Protein AF-A0A527H6D1-F1 (afdb_monomer_lite)

Radius of gyration: 20.54 Å; chains: 1; bounding box: 52×43×54 Å

Foldseek 3Di:
DLLVVLLLVVQCVQQNPLLSLLLQVLLVVVLVVCVVVVVLVVLVVPDPVVVVVSVVVSVLQSVLVCLCQLFVFDFPDDQDSDRPVNVVSSVVRVVRGFPLSNVLSVQLVCQLVVCCVPPVVDPSNVVSVVVSVVCCVVVVGPHDDCCNPVVDDDPDDDDDDNRDDDPVSCVVSVVSSVVSNSVVSVVVVVVQVVVCVVVVHHDD

Sequence (204 aa):
AGAFIVLVAATVARVGIDGLLLATMMAGVFLLAIGYLRLGTYIKFIPYPVTVGFTAGIAVIIFSGQIVELFGLKLAGREPGPLVPKLIAVGEAAGTINLAATFVAVLTIFTIAGLKRWRPTWPAMLIAIGLASLVVALLSLPAETIGTRFGGIPRSLQMPALPPVNLGRMIDVLPDAIAFALLGAIESLLSAVVADGMTGRRHR

Secondary structure (DSSP, 8-state):
-HHHHHHHHHHHHHHHHHHHHHHHHHHHHHHHHHHHTTGGGGGGGS-HHHHHHHHHHHHHHHHHHHHHHHHT---SSSPPSSHHHHHHHHHHGGGG--HHHHHHHHHHHHHHHHHHHH-TTS-HHHHHHHHHHHHHHHHT-----HHHHH----SS-PPP-PPP--HHHHHHHHHHHHHHHHHHHHHHHHHHHHHHHHHT----

pLDDT: mean 87.76, std 7.97, range [47.06, 97.25]

Structure (mmCIF, N/CA/C/O backbone):
data_AF-A0A527H6D1-F1
#
_entry.id   AF-A0A527H6D1-F1
#
loop_
_atom_site.group_PDB
_atom_site.id
_atom_site.type_symbol
_atom_site.label_atom_id
_atom_site.label_alt_id
_atom_site.label_comp_id
_atom_site.label_asym_id
_atom_site.label_entity_id
_atom_site.label_seq_id
_atom_site.pdbx_PDB_ins_code
_atom_site.Cartn_x
_atom_site.Cartn_y
_atom_site.Cartn_z
_atom_site.occupancy
_atom_site.B_iso_or_equiv
_atom_site.auth_seq_id
_atom_site.auth_comp_id
_atom_site.auth_asym_id
_atom_site.auth_atom_id
_atom_site.pdbx_PDB_model_num
ATOM 1 N N . ALA A 1 1 ? -8.437 -0.147 1.903 1.00 47.06 1 ALA A N 1
ATOM 2 C CA . ALA A 1 1 ? -7.467 -1.246 1.630 1.00 47.06 1 ALA A CA 1
ATOM 3 C C . ALA A 1 1 ? -6.059 -0.763 1.229 1.00 47.06 1 ALA A C 1
ATOM 5 O O . ALA A 1 1 ? -5.102 -1.182 1.865 1.00 47.06 1 ALA A O 1
ATOM 6 N N . GLY A 1 2 ? -5.893 0.126 0.234 1.00 58.56 2 GLY A N 1
ATOM 7 C CA . GLY A 1 2 ? -4.556 0.572 -0.223 1.00 58.56 2 GLY A CA 1
ATOM 8 C C . GLY A 1 2 ? -3.694 1.273 0.841 1.00 58.56 2 GLY A C 1
ATOM 9 O O . GLY A 1 2 ? -2.486 1.070 0.885 1.00 58.56 2 GLY A O 1
ATOM 10 N N . ALA A 1 3 ? -4.322 2.019 1.756 1.00 63.91 3 ALA A N 1
ATOM 11 C CA . ALA A 1 3 ? -3.665 2.671 2.895 1.00 63.91 3 ALA A CA 1
ATOM 12 C C . ALA A 1 3 ? -2.906 1.707 3.818 1.00 63.91 3 ALA A C 1
ATOM 14 O O . ALA A 1 3 ? -1.849 2.043 4.348 1.00 63.91 3 ALA A O 1
ATOM 15 N N . PHE A 1 4 ? -3.438 0.496 3.984 1.00 80.38 4 PHE A N 1
ATOM 16 C CA . PHE A 1 4 ? -2.869 -0.497 4.885 1.00 80.38 4 PHE A CA 1
ATOM 17 C C . PHE A 1 4 ? -1.544 -1.044 4.342 1.00 80.38 4 PHE A C 1
ATOM 19 O O . PHE A 1 4 ? -0.610 -1.248 5.105 1.00 80.38 4 PHE A O 1
ATOM 26 N N . ILE A 1 5 ? -1.423 -1.192 3.016 1.00 80.81 5 ILE A N 1
ATOM 27 C CA . ILE A 1 5 ? -0.224 -1.728 2.350 1.00 80.81 5 ILE A CA 1
ATOM 28 C C . ILE A 1 5 ? 1.007 -0.873 2.656 1.00 80.81 5 ILE A C 1
ATOM 30 O O . ILE A 1 5 ? 2.074 -1.411 2.934 1.00 80.81 5 ILE A O 1
ATOM 34 N N . VAL A 1 6 ? 0.857 0.453 2.636 1.00 77.44 6 VAL A N 1
ATOM 35 C CA . VAL A 1 6 ? 1.963 1.384 2.899 1.00 77.44 6 VAL A CA 1
ATOM 36 C C . VAL A 1 6 ? 2.483 1.230 4.326 1.00 77.44 6 VAL A C 1
ATOM 38 O O . VAL A 1 6 ? 3.690 1.115 4.530 1.00 77.44 6 VAL A O 1
ATOM 41 N N . LEU A 1 7 ? 1.579 1.191 5.308 1.00 81.94 7 LEU A N 1
ATOM 42 C CA . LEU A 1 7 ? 1.957 1.013 6.708 1.00 81.94 7 LEU A CA 1
ATOM 43 C C . LEU A 1 7 ? 2.566 -0.374 6.943 1.00 81.94 7 LEU A C 1
ATOM 45 O O . LEU A 1 7 ? 3.608 -0.479 7.575 1.00 81.94 7 LEU A O 1
ATOM 49 N N . VAL A 1 8 ? 1.983 -1.424 6.359 1.00 89.19 8 VAL A N 1
ATOM 50 C CA . VAL A 1 8 ? 2.521 -2.791 6.421 1.00 89.19 8 VAL A CA 1
ATOM 51 C C . VAL A 1 8 ? 3.938 -2.855 5.854 1.00 89.19 8 VAL A C 1
ATOM 53 O O . VAL A 1 8 ? 4.830 -3.395 6.505 1.00 89.19 8 VAL A O 1
ATOM 56 N N . ALA A 1 9 ? 4.172 -2.280 4.673 1.00 83.88 9 ALA A N 1
ATOM 57 C CA . ALA A 1 9 ? 5.490 -2.258 4.048 1.00 83.88 9 ALA A CA 1
ATOM 58 C C . ALA A 1 9 ? 6.514 -1.507 4.915 1.00 83.88 9 ALA A C 1
ATOM 60 O O . ALA A 1 9 ? 7.633 -1.987 5.10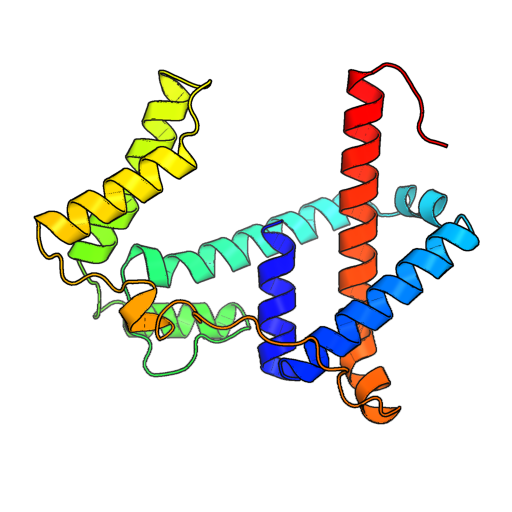1 1.00 83.88 9 ALA A O 1
ATOM 61 N N . ALA A 1 10 ? 6.121 -0.369 5.495 1.00 83.12 10 ALA A N 1
ATOM 62 C CA . ALA A 1 10 ? 6.965 0.398 6.406 1.00 83.12 10 ALA A CA 1
ATOM 63 C C . ALA A 1 10 ? 7.299 -0.382 7.692 1.00 83.12 10 ALA A C 1
ATOM 65 O O . ALA A 1 10 ? 8.461 -0.429 8.100 1.00 83.12 10 ALA A O 1
ATOM 66 N N . THR A 1 11 ? 6.314 -1.051 8.298 1.00 89.50 11 THR A N 1
ATOM 67 C CA . THR A 1 11 ? 6.507 -1.901 9.481 1.00 89.50 11 THR A CA 1
ATOM 68 C C . THR A 1 11 ? 7.439 -3.070 9.176 1.00 89.50 11 THR A C 1
ATOM 70 O O . THR A 1 11 ? 8.405 -3.286 9.905 1.00 89.50 11 THR A O 1
ATOM 73 N N . VAL A 1 12 ? 7.227 -3.787 8.067 1.00 90.88 12 VAL A N 1
ATOM 74 C CA . VAL A 1 12 ? 8.101 -4.903 7.666 1.00 90.88 12 VAL A CA 1
ATOM 75 C C . VAL A 1 12 ? 9.532 -4.428 7.431 1.00 90.88 12 VAL A C 1
ATOM 77 O O . VAL A 1 12 ? 10.468 -5.095 7.866 1.00 90.88 12 VAL A O 1
ATOM 80 N N . ALA A 1 13 ? 9.722 -3.267 6.802 1.00 86.56 13 ALA A N 1
ATOM 81 C CA . ALA A 1 13 ? 11.052 -2.708 6.579 1.00 86.56 13 ALA A CA 1
ATOM 82 C C . ALA A 1 13 ? 11.782 -2.358 7.890 1.00 86.56 13 ALA A C 1
ATOM 84 O O . ALA A 1 13 ? 13.003 -2.487 7.956 1.00 86.56 13 ALA A O 1
ATOM 85 N N . ARG A 1 14 ? 11.049 -1.930 8.927 1.00 88.31 14 ARG A N 1
ATOM 86 C CA . ARG A 1 14 ? 11.615 -1.485 10.210 1.00 88.31 14 ARG A CA 1
ATOM 87 C C . ARG A 1 14 ? 11.854 -2.625 11.201 1.00 88.31 14 ARG A C 1
ATOM 89 O O . ARG A 1 14 ? 12.897 -2.664 11.843 1.00 88.31 14 ARG A O 1
ATOM 96 N N . VAL A 1 15 ? 10.880 -3.520 11.360 1.00 90.00 15 VAL A N 1
ATOM 97 C CA . VAL A 1 15 ? 10.842 -4.534 12.437 1.00 90.00 15 VAL A CA 1
ATOM 98 C C . VAL A 1 15 ? 10.651 -5.968 11.929 1.00 90.00 15 VAL A C 1
ATOM 100 O O . VAL A 1 15 ? 10.664 -6.905 12.730 1.00 90.00 15 VAL A O 1
ATOM 103 N N . GLY A 1 16 ? 10.560 -6.164 10.611 1.00 91.31 16 GLY A N 1
ATOM 104 C CA . GLY A 1 16 ? 10.436 -7.476 9.978 1.00 91.31 16 GLY A CA 1
ATOM 105 C C . GLY A 1 16 ? 9.013 -8.041 9.989 1.00 91.31 16 GLY A C 1
ATOM 106 O O . GLY A 1 16 ? 8.079 -7.443 10.526 1.00 91.31 16 GLY A O 1
ATOM 107 N N . ILE A 1 17 ? 8.855 -9.222 9.383 1.00 90.75 17 ILE A N 1
ATOM 108 C CA . ILE A 1 17 ? 7.563 -9.925 9.284 1.00 90.75 17 ILE A CA 1
ATOM 109 C C . ILE A 1 17 ? 7.049 -10.316 10.675 1.00 90.75 17 ILE A C 1
ATOM 111 O O . ILE A 1 17 ? 5.876 -10.111 10.970 1.00 90.75 17 ILE A O 1
ATOM 115 N N . ASP A 1 18 ? 7.927 -10.785 11.561 1.00 91.50 18 ASP A N 1
ATOM 116 C CA . ASP A 1 18 ? 7.554 -11.127 12.939 1.00 91.50 18 ASP A CA 1
ATOM 117 C C . ASP A 1 18 ? 7.013 -9.912 13.703 1.00 91.50 18 ASP A C 1
ATOM 119 O O . ASP A 1 18 ? 6.014 -10.008 14.418 1.00 91.50 18 ASP A O 1
ATOM 123 N N . GLY A 1 19 ? 7.640 -8.746 13.506 1.00 92.81 19 GLY A N 1
ATOM 124 C CA . GLY A 1 19 ? 7.183 -7.479 14.071 1.00 92.81 19 GLY A CA 1
ATOM 125 C C . GLY A 1 19 ? 5.818 -7.060 13.527 1.00 92.81 19 GLY A C 1
ATOM 126 O O . GLY A 1 19 ? 4.957 -6.654 14.302 1.00 92.81 19 GLY A O 1
ATOM 127 N N . LEU A 1 20 ? 5.584 -7.221 12.220 1.00 93.50 20 LEU A N 1
ATOM 128 C CA . LEU A 1 20 ? 4.276 -6.984 11.603 1.00 93.50 20 LEU A CA 1
ATOM 129 C C . LEU A 1 20 ? 3.188 -7.882 12.208 1.00 93.50 20 LEU A C 1
ATOM 131 O O . LEU A 1 20 ? 2.101 -7.396 12.528 1.00 93.50 20 LEU A O 1
ATOM 135 N N . LEU A 1 21 ? 3.463 -9.181 12.353 1.00 93.00 21 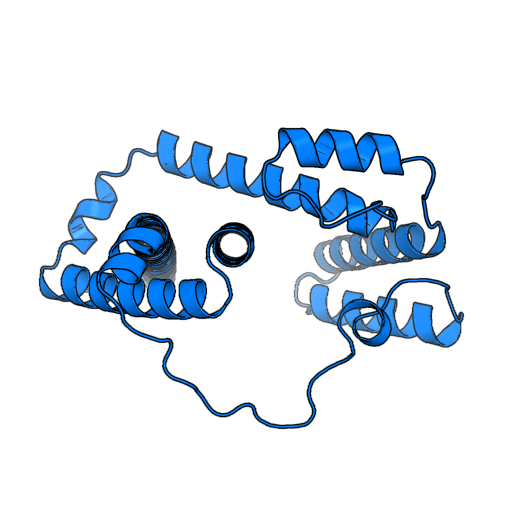LEU A N 1
ATOM 136 C CA . LEU A 1 21 ? 2.517 -10.137 12.932 1.00 93.00 21 LEU A CA 1
ATOM 137 C C . LEU A 1 21 ? 2.173 -9.747 14.372 1.00 93.00 21 LEU A C 1
ATOM 139 O O . LEU A 1 21 ? 0.995 -9.656 14.716 1.00 93.00 21 LEU A O 1
ATOM 143 N N . LEU A 1 22 ? 3.186 -9.428 15.183 1.00 94.69 22 LEU A N 1
ATOM 144 C CA . LEU A 1 22 ? 2.995 -8.976 16.559 1.00 94.69 22 LEU A CA 1
ATOM 145 C C . LEU A 1 22 ? 2.189 -7.669 16.624 1.00 94.69 22 LEU A C 1
ATOM 147 O O . LEU A 1 22 ? 1.229 -7.581 17.389 1.00 94.69 22 LEU A O 1
ATOM 151 N N . ALA A 1 23 ? 2.525 -6.682 15.787 1.00 95.00 23 ALA A N 1
ATOM 152 C CA . ALA A 1 23 ? 1.803 -5.413 15.694 1.00 95.00 23 ALA A CA 1
ATOM 153 C C . ALA A 1 23 ? 0.327 -5.624 15.332 1.00 95.00 23 ALA A C 1
ATOM 155 O O . ALA A 1 23 ? -0.557 -5.005 15.920 1.00 95.00 23 ALA A O 1
ATOM 156 N N . THR A 1 24 ? 0.055 -6.528 14.389 1.00 94.12 24 THR A N 1
ATOM 157 C CA . THR A 1 24 ? -1.303 -6.860 13.934 1.00 94.12 24 THR A CA 1
ATOM 158 C C . THR A 1 24 ? -2.103 -7.551 15.038 1.00 94.12 24 THR A C 1
ATOM 160 O O . THR A 1 24 ? -3.262 -7.206 15.267 1.00 94.12 24 THR A O 1
ATOM 163 N N . MET A 1 25 ? -1.486 -8.480 15.778 1.00 94.38 25 MET A N 1
ATOM 164 C CA . MET A 1 25 ? -2.115 -9.111 16.943 1.00 94.38 25 MET A CA 1
ATOM 165 C C . MET A 1 25 ? -2.442 -8.079 18.030 1.00 94.38 25 MET A C 1
ATOM 167 O O . MET A 1 25 ? -3.566 -8.051 18.531 1.00 94.38 25 MET A O 1
ATOM 171 N N . MET A 1 26 ? -1.496 -7.193 18.357 1.00 96.19 26 MET A N 1
ATOM 172 C CA . MET A 1 26 ? -1.705 -6.108 19.322 1.00 96.19 26 MET A CA 1
ATOM 173 C C . MET A 1 26 ? -2.808 -5.144 18.872 1.00 96.19 26 MET A C 1
ATOM 175 O O . MET A 1 26 ? -3.660 -4.776 19.678 1.00 96.19 26 MET A O 1
ATOM 179 N N . ALA A 1 27 ? -2.853 -4.790 17.585 1.00 95.62 27 ALA A N 1
ATOM 180 C CA . ALA A 1 27 ? -3.921 -3.972 17.019 1.00 95.62 27 ALA A CA 1
ATOM 181 C C . ALA A 1 27 ? -5.297 -4.636 17.187 1.00 95.62 27 ALA A C 1
ATOM 183 O O . ALA A 1 27 ? -6.258 -3.971 17.566 1.00 95.62 27 ALA A O 1
ATOM 184 N N . GLY A 1 28 ? -5.386 -5.954 16.980 1.00 95.25 28 GLY A N 1
ATOM 185 C CA . GLY A 1 28 ? -6.596 -6.733 17.250 1.00 95.25 28 GLY A CA 1
ATOM 186 C C . GLY A 1 28 ? -7.031 -6.659 18.717 1.00 95.25 28 GLY A C 1
ATOM 187 O O . GLY A 1 28 ? -8.200 -6.404 19.000 1.00 95.25 28 GLY A O 1
ATOM 188 N N . VAL A 1 29 ? -6.090 -6.795 19.656 1.00 95.94 29 VAL A N 1
ATOM 189 C CA . VAL A 1 29 ? -6.363 -6.630 21.095 1.00 95.94 29 VAL A CA 1
ATOM 190 C C . VAL A 1 29 ? -6.854 -5.213 21.410 1.00 95.94 29 VAL A C 1
ATOM 192 O O . VAL A 1 29 ? -7.824 -5.053 22.150 1.00 95.94 29 VAL A O 1
ATOM 195 N N . PHE A 1 30 ? -6.247 -4.180 20.820 1.00 94.94 30 PHE A N 1
ATOM 196 C CA . PHE A 1 30 ? -6.697 -2.796 20.990 1.00 94.94 30 PHE A CA 1
ATOM 197 C C . PHE A 1 30 ? -8.104 -2.576 20.441 1.00 94.94 30 PHE A C 1
ATOM 199 O O . PHE A 1 30 ? -8.916 -1.940 21.107 1.00 94.94 30 PHE A O 1
ATOM 206 N N . LEU A 1 31 ? -8.429 -3.139 19.277 1.00 93.25 31 LEU A N 1
ATOM 207 C CA . LEU A 1 31 ? -9.774 -3.073 18.703 1.00 93.25 31 LEU A CA 1
ATOM 208 C C . LEU A 1 31 ? -10.814 -3.751 19.603 1.00 93.25 31 LEU A C 1
ATOM 210 O O . LEU A 1 31 ? -11.879 -3.177 19.835 1.00 93.25 31 LEU A O 1
ATOM 214 N N . LEU A 1 32 ? -10.496 -4.924 20.163 1.00 94.69 32 LEU A N 1
ATOM 215 C CA . LEU A 1 32 ? -11.358 -5.603 21.135 1.00 94.69 32 LEU A CA 1
ATOM 216 C C . LEU A 1 32 ? -11.568 -4.751 22.392 1.00 94.69 32 LEU A C 1
ATOM 218 O O . LEU A 1 32 ? -12.703 -4.595 22.839 1.00 94.69 32 LEU A O 1
ATOM 222 N N . ALA A 1 33 ? -10.502 -4.153 22.932 1.00 93.88 33 ALA A N 1
ATOM 223 C CA . ALA A 1 33 ? -10.583 -3.280 24.102 1.00 93.88 33 ALA A CA 1
ATOM 224 C C . ALA A 1 33 ? -11.413 -2.014 23.824 1.00 93.88 33 ALA A C 1
ATOM 226 O O . ALA A 1 33 ? -12.285 -1.660 24.615 1.00 93.88 33 ALA A O 1
ATOM 227 N N . ILE A 1 34 ? -11.199 -1.358 22.680 1.00 90.00 34 ILE A N 1
ATOM 228 C CA . ILE A 1 34 ? -11.965 -0.184 22.232 1.00 90.00 34 ILE A CA 1
ATOM 229 C C . ILE A 1 34 ? -13.449 -0.533 22.079 1.00 90.00 34 ILE A C 1
ATOM 231 O O . ILE A 1 34 ? -14.306 0.234 22.527 1.00 90.00 34 ILE A O 1
ATOM 235 N N . GLY A 1 35 ? -13.755 -1.683 21.472 1.00 89.25 35 GLY A N 1
ATOM 236 C CA . GLY A 1 35 ? -15.120 -2.181 21.314 1.00 89.25 35 GLY A CA 1
ATOM 237 C C . GLY A 1 35 ? -15.786 -2.466 22.659 1.00 89.25 35 GLY A C 1
ATOM 238 O O . GLY A 1 35 ? -16.890 -1.986 22.915 1.00 89.25 35 GLY A O 1
ATOM 239 N N . TYR A 1 36 ? -15.083 -3.163 23.555 1.00 92.50 36 TYR A N 1
ATOM 240 C CA . TYR A 1 36 ? -15.564 -3.481 24.899 1.00 92.50 36 TYR A CA 1
ATOM 241 C C . TYR A 1 36 ? -15.845 -2.223 25.734 1.00 92.50 36 TYR A C 1
ATOM 243 O O . TYR A 1 36 ? -16.898 -2.106 26.359 1.00 92.50 36 TYR A O 1
ATOM 251 N N . LEU A 1 37 ? -14.945 -1.238 25.683 1.00 92.31 37 LEU A N 1
ATOM 252 C CA . LEU A 1 37 ? -15.079 0.039 26.389 1.00 92.31 37 LEU A CA 1
ATOM 253 C C . LEU A 1 37 ? -16.032 1.029 25.693 1.00 92.31 37 LEU A C 1
ATOM 255 O O . LEU A 1 37 ? -16.224 2.140 26.185 1.00 92.31 37 LEU A O 1
ATOM 259 N N . ARG A 1 38 ? -16.630 0.660 24.548 1.00 85.50 38 ARG A N 1
ATOM 260 C CA . ARG A 1 38 ? -17.509 1.516 23.723 1.00 85.50 38 ARG A CA 1
ATOM 261 C C . ARG A 1 38 ? -16.859 2.840 23.296 1.00 85.50 38 ARG A C 1
ATOM 263 O O . ARG A 1 38 ? -17.539 3.838 23.028 1.00 85.50 38 ARG A O 1
ATOM 270 N N . LEU A 1 39 ? -15.533 2.832 23.159 1.00 83.44 39 LEU A N 1
ATOM 271 C CA . LEU A 1 39 ? -14.744 3.997 22.761 1.00 83.44 39 LEU A CA 1
ATOM 272 C C . LEU A 1 39 ? -14.888 4.335 21.269 1.00 83.44 39 LEU A C 1
ATOM 274 O O . LEU A 1 39 ? -14.478 5.413 20.848 1.00 83.44 39 LEU A O 1
ATOM 278 N N . GLY A 1 40 ? -15.537 3.482 20.468 1.00 74.94 40 GLY A N 1
ATOM 279 C CA . GLY A 1 40 ? -15.842 3.774 19.059 1.00 74.94 40 GLY A CA 1
ATOM 280 C C . GLY A 1 40 ? -16.645 5.068 18.862 1.00 74.94 40 GLY A C 1
ATOM 281 O O . GLY A 1 40 ? -16.490 5.750 17.853 1.00 74.94 40 GLY A O 1
ATOM 282 N N . THR A 1 41 ? -17.418 5.484 19.872 1.00 73.56 41 THR A N 1
ATOM 283 C CA . THR A 1 41 ? -18.136 6.769 19.859 1.00 73.56 41 THR A CA 1
ATOM 284 C C . THR A 1 41 ? -17.216 7.990 19.840 1.00 73.56 41 THR A C 1
ATOM 286 O O . THR A 1 41 ? -17.677 9.064 19.463 1.00 73.56 41 THR A O 1
ATOM 289 N N . TYR A 1 42 ? -15.938 7.851 20.207 1.00 78.50 42 TYR A N 1
ATOM 290 C CA . TYR A 1 42 ? -14.965 8.944 20.215 1.00 78.50 42 TYR A CA 1
ATOM 291 C C . TYR A 1 42 ? -14.310 9.182 18.852 1.00 78.50 42 TYR A C 1
ATOM 293 O O . TYR A 1 42 ? -13.751 10.253 18.633 1.00 78.50 42 TYR A O 1
ATOM 301 N N . ILE A 1 43 ? -14.428 8.250 17.899 1.00 70.94 43 ILE A N 1
ATOM 302 C CA . ILE A 1 43 ? -13.874 8.428 16.544 1.00 70.94 43 ILE A CA 1
ATOM 303 C C . ILE A 1 43 ? -14.515 9.630 15.829 1.00 70.94 43 ILE A C 1
ATOM 305 O O . ILE A 1 43 ? -13.861 10.289 15.023 1.00 70.94 43 ILE A O 1
ATOM 309 N N . LYS A 1 44 ? -15.738 10.021 16.217 1.00 69.69 44 LYS A N 1
ATOM 310 C CA . LYS A 1 44 ? -16.396 11.256 15.753 1.00 69.69 44 LYS A CA 1
ATOM 311 C C . LYS A 1 44 ? -15.645 12.551 16.103 1.00 69.69 44 LYS A C 1
ATOM 313 O O . LYS A 1 44 ? -15.965 13.591 15.541 1.00 69.69 44 LYS A O 1
ATOM 318 N N . PHE A 1 45 ? -14.696 12.511 17.044 1.00 79.62 45 PHE A N 1
ATOM 319 C CA . PHE A 1 45 ? -13.883 13.666 17.434 1.00 79.62 45 PHE A CA 1
ATOM 320 C C . PHE A 1 45 ? -12.610 13.823 16.594 1.00 79.62 45 PHE A C 1
ATOM 322 O O . PHE A 1 45 ? -11.889 14.798 16.787 1.00 79.62 45 PHE A O 1
ATOM 329 N N . ILE A 1 46 ? -12.321 12.902 15.665 1.00 78.00 46 ILE A N 1
ATOM 330 C CA . ILE A 1 46 ? -11.205 13.065 14.729 1.00 78.00 46 ILE A CA 1
ATOM 331 C C . ILE A 1 46 ? -11.564 14.194 13.751 1.00 78.00 46 ILE A C 1
ATOM 333 O O . ILE A 1 46 ? -12.541 14.062 13.007 1.00 78.00 46 ILE A O 1
ATOM 337 N N . PRO A 1 47 ? -10.803 15.303 13.718 1.00 81.44 47 PRO A N 1
ATOM 338 C CA . PRO A 1 47 ? -11.114 16.416 12.833 1.00 81.44 47 PRO A CA 1
ATOM 339 C C . PRO A 1 47 ? -11.051 15.994 11.362 1.00 81.44 47 PRO A C 1
ATOM 341 O O . PRO A 1 47 ? -10.105 15.327 10.942 1.00 81.44 47 PRO A O 1
ATOM 344 N N . TYR A 1 48 ? -12.005 16.464 10.555 1.00 80.94 48 TYR A N 1
ATOM 345 C CA . TYR A 1 48 ? -12.008 16.252 9.101 1.00 80.94 48 TYR A CA 1
ATOM 346 C C . TYR A 1 48 ? -10.670 16.617 8.411 1.00 80.94 48 TYR A C 1
ATOM 348 O O . TYR A 1 48 ? -10.221 15.857 7.554 1.00 80.94 48 TYR A O 1
ATOM 356 N N . PRO A 1 49 ? -9.952 17.695 8.801 1.00 88.88 49 PRO A N 1
ATOM 357 C CA . PRO A 1 49 ? -8.631 17.980 8.233 1.00 88.88 49 PRO A CA 1
ATOM 358 C C . PRO A 1 49 ? -7.603 16.850 8.409 1.00 88.88 49 PRO A C 1
ATOM 360 O O . PRO A 1 49 ? -6.755 16.659 7.539 1.00 88.88 49 PRO A O 1
ATOM 363 N N . VAL A 1 50 ? -7.681 16.073 9.497 1.00 83.44 50 VAL A N 1
ATOM 364 C CA . VAL A 1 50 ? -6.746 14.968 9.772 1.00 83.44 50 VAL A CA 1
ATOM 365 C C . VAL A 1 50 ? -6.996 13.801 8.823 1.00 83.44 50 VAL A C 1
ATOM 367 O O . VAL A 1 50 ? -6.048 13.256 8.261 1.00 83.44 50 VAL A O 1
ATOM 370 N N . THR A 1 51 ? -8.258 13.434 8.594 1.00 79.94 51 THR A N 1
ATOM 371 C CA . THR A 1 51 ? -8.601 12.321 7.696 1.00 79.94 51 THR A CA 1
ATOM 372 C C . THR A 1 51 ? -8.274 12.651 6.242 1.00 79.94 51 THR A C 1
ATOM 374 O O . THR A 1 51 ? -7.718 11.806 5.537 1.00 79.94 51 THR A O 1
ATOM 377 N N . VAL A 1 52 ? -8.535 13.888 5.803 1.00 85.12 52 VAL A N 1
ATOM 378 C CA . VAL A 1 52 ? -8.163 14.361 4.461 1.00 85.12 52 VAL A CA 1
ATOM 379 C C . VAL A 1 52 ? -6.646 14.386 4.292 1.00 85.12 52 VAL A C 1
ATOM 381 O O . VAL A 1 52 ? -6.143 13.830 3.318 1.00 85.12 52 VAL A O 1
ATOM 384 N N . GLY A 1 53 ? -5.910 14.969 5.246 1.00 88.12 53 GLY A N 1
ATOM 385 C CA . GLY A 1 53 ? -4.447 15.029 5.199 1.00 88.12 53 GLY A CA 1
ATOM 386 C C . GLY A 1 53 ? -3.802 13.642 5.175 1.00 88.12 53 GLY A C 1
ATOM 387 O O . GLY A 1 53 ? -2.926 13.378 4.353 1.00 88.12 53 GLY A O 1
ATOM 388 N N . PHE A 1 54 ? -4.288 12.722 6.012 1.00 82.38 54 PHE A N 1
ATOM 389 C CA . PHE A 1 54 ? -3.821 11.337 6.047 1.00 82.38 54 PHE A CA 1
ATOM 390 C C . PHE A 1 54 ? -4.102 10.597 4.730 1.00 82.38 54 PHE A C 1
ATOM 392 O O . PHE A 1 54 ? -3.198 9.989 4.156 1.00 82.38 54 PHE A O 1
ATOM 399 N N . THR A 1 55 ? -5.324 10.706 4.199 1.00 82.88 55 THR A N 1
ATOM 400 C CA . THR A 1 55 ? -5.711 10.070 2.927 1.00 82.88 55 THR A CA 1
ATOM 401 C C . THR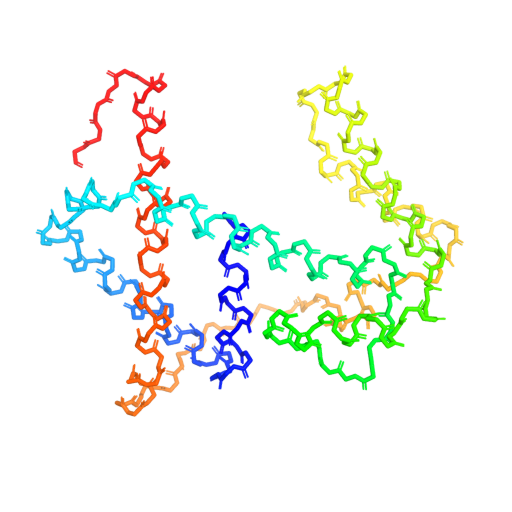 A 1 55 ? -4.911 10.628 1.749 1.00 82.88 55 THR A C 1
ATOM 403 O O . THR A 1 55 ? -4.438 9.863 0.909 1.00 82.88 55 THR A O 1
ATOM 406 N N . ALA A 1 56 ? -4.710 11.947 1.699 1.00 88.88 56 ALA A N 1
ATOM 407 C CA . ALA A 1 56 ? -3.890 12.596 0.681 1.00 88.88 56 ALA A CA 1
ATOM 408 C C . ALA A 1 56 ? -2.420 12.154 0.770 1.00 88.88 56 ALA A C 1
ATOM 410 O O . ALA A 1 56 ? -1.820 11.814 -0.249 1.00 88.88 56 ALA A O 1
ATOM 411 N N . GLY A 1 57 ? -1.855 12.080 1.980 1.00 87.25 57 GLY A N 1
ATOM 412 C CA . GLY A 1 57 ? -0.497 11.581 2.202 1.00 87.25 57 GLY A CA 1
ATOM 413 C C . GLY A 1 57 ? -0.317 10.143 1.713 1.00 87.25 57 GLY A C 1
ATOM 414 O O . GLY A 1 57 ? 0.625 9.848 0.979 1.00 87.25 57 GLY A O 1
ATOM 415 N N . ILE A 1 58 ? -1.263 9.256 2.035 1.00 82.81 58 ILE A N 1
ATOM 416 C CA . ILE A 1 58 ? -1.281 7.881 1.520 1.00 82.81 58 ILE A CA 1
ATOM 417 C C . ILE A 1 58 ? -1.358 7.860 -0.004 1.00 82.81 58 ILE A C 1
ATOM 419 O O . ILE A 1 58 ? -0.622 7.100 -0.629 1.00 82.81 58 ILE A O 1
ATOM 423 N N . ALA A 1 59 ? -2.227 8.674 -0.609 1.00 86.81 59 ALA A N 1
ATOM 424 C CA . ALA A 1 59 ? -2.364 8.730 -2.060 1.00 86.81 59 ALA A CA 1
ATOM 425 C C . ALA A 1 59 ? -1.032 9.096 -2.731 1.00 86.81 59 ALA A C 1
ATOM 427 O O . ALA A 1 59 ? -0.635 8.434 -3.687 1.00 86.81 59 ALA A O 1
ATOM 428 N N . VAL A 1 60 ? -0.305 10.077 -2.184 1.00 90.31 60 VAL A N 1
ATOM 429 C CA . VAL A 1 60 ? 1.030 10.466 -2.666 1.00 90.31 60 VAL A CA 1
ATOM 430 C C . VAL A 1 60 ? 2.040 9.328 -2.507 1.00 90.31 60 VAL A C 1
ATOM 432 O O . VAL A 1 60 ? 2.790 9.049 -3.441 1.00 90.31 60 VAL A O 1
ATOM 435 N N . ILE A 1 61 ? 2.055 8.633 -1.365 1.00 85.44 61 ILE A N 1
ATOM 436 C CA . ILE A 1 61 ? 2.997 7.526 -1.127 1.00 85.44 61 ILE A CA 1
ATOM 437 C C . ILE A 1 61 ? 2.713 6.337 -2.054 1.00 85.44 61 ILE A C 1
ATOM 439 O O . ILE A 1 61 ? 3.648 5.783 -2.638 1.00 85.44 61 ILE A O 1
ATOM 443 N N . ILE A 1 62 ? 1.440 5.958 -2.217 1.00 86.12 62 ILE A N 1
ATOM 444 C CA . ILE A 1 62 ? 1.029 4.898 -3.146 1.00 86.12 62 ILE A CA 1
ATOM 445 C C . ILE A 1 62 ? 1.435 5.289 -4.561 1.00 86.12 62 ILE A C 1
ATOM 447 O O . ILE A 1 62 ? 2.116 4.514 -5.227 1.00 86.12 62 ILE A O 1
ATOM 451 N N . PHE A 1 63 ? 1.060 6.492 -5.003 1.00 90.56 63 PHE A N 1
ATOM 452 C CA . PHE A 1 63 ? 1.376 6.976 -6.342 1.00 90.56 63 PHE A CA 1
ATOM 453 C C . PHE A 1 63 ? 2.882 6.959 -6.604 1.00 90.56 63 PHE A C 1
ATOM 455 O O . PHE A 1 63 ? 3.313 6.425 -7.620 1.00 90.56 63 PHE A O 1
ATOM 462 N N . SER A 1 64 ? 3.686 7.455 -5.660 1.00 89.19 64 SER A N 1
ATOM 463 C CA . SER A 1 64 ? 5.145 7.446 -5.771 1.00 89.19 64 SER A CA 1
ATOM 464 C C . SER A 1 64 ? 5.716 6.032 -5.917 1.00 89.19 64 SER A C 1
ATOM 466 O O . SER A 1 64 ? 6.598 5.835 -6.748 1.00 89.19 64 SER A O 1
ATOM 468 N N . GLY A 1 65 ? 5.193 5.043 -5.181 1.00 86.56 65 GLY A N 1
ATOM 469 C CA . GLY A 1 65 ? 5.598 3.641 -5.347 1.00 86.56 65 GLY A CA 1
ATOM 470 C C . GLY A 1 65 ? 5.182 3.043 -6.695 1.00 86.56 65 GLY A C 1
ATOM 471 O O . GLY A 1 65 ? 5.911 2.244 -7.273 1.00 86.56 65 GLY A O 1
ATOM 472 N N . GLN A 1 66 ? 4.045 3.469 -7.254 1.00 91.31 66 GLN A N 1
ATOM 473 C CA . GLN A 1 66 ? 3.598 2.992 -8.566 1.00 91.31 66 GLN A CA 1
ATOM 474 C C . GLN A 1 66 ? 4.462 3.500 -9.728 1.00 91.31 66 GLN A C 1
ATOM 476 O O . GLN A 1 66 ? 4.434 2.881 -10.785 1.00 91.31 66 GLN A O 1
ATOM 481 N N . ILE A 1 67 ? 5.246 4.577 -9.571 1.00 92.38 67 ILE A N 1
ATOM 482 C CA . ILE A 1 67 ? 6.103 5.100 -10.654 1.00 92.38 67 ILE A CA 1
ATOM 483 C C . ILE A 1 67 ? 7.139 4.056 -11.092 1.00 92.38 67 ILE A C 1
ATOM 485 O O . ILE A 1 67 ? 7.367 3.881 -12.288 1.00 92.38 67 ILE A O 1
ATOM 489 N N . VAL A 1 68 ? 7.727 3.331 -10.134 1.00 90.81 68 VAL A N 1
ATOM 490 C CA . VAL A 1 68 ? 8.702 2.264 -10.409 1.00 90.81 68 VAL A CA 1
ATOM 491 C C . VAL A 1 68 ? 8.067 1.171 -11.269 1.00 90.81 68 VAL A C 1
ATOM 493 O O . VAL A 1 68 ? 8.640 0.785 -12.284 1.00 90.81 68 VAL A O 1
ATOM 496 N N . GLU A 1 69 ? 6.857 0.733 -10.912 1.00 90.00 69 GLU A N 1
ATOM 497 C CA . GLU A 1 69 ? 6.116 -0.305 -11.641 1.00 90.00 69 GLU A CA 1
ATOM 498 C C . GLU A 1 69 ? 5.631 0.173 -13.014 1.00 90.00 69 GLU A C 1
ATOM 500 O O . GLU A 1 69 ? 5.725 -0.558 -13.998 1.00 90.00 69 GLU A O 1
ATOM 505 N N . LEU A 1 70 ? 5.147 1.417 -13.103 1.00 93.06 70 LEU A N 1
ATOM 506 C CA . LEU A 1 70 ? 4.611 1.998 -14.334 1.00 93.06 70 LEU A CA 1
ATOM 507 C C . LEU A 1 70 ? 5.674 2.051 -15.436 1.00 93.06 70 LEU A C 1
ATOM 509 O O . LEU A 1 70 ? 5.378 1.802 -16.601 1.00 93.06 70 LEU A O 1
ATOM 513 N N . PHE A 1 71 ? 6.914 2.374 -15.074 1.00 93.25 71 PHE A N 1
ATOM 514 C CA . PHE A 1 71 ? 8.022 2.467 -16.021 1.00 93.25 71 PHE A CA 1
ATOM 515 C C . PHE A 1 71 ? 8.935 1.234 -16.027 1.00 93.25 71 PHE A C 1
ATOM 517 O O . PHE A 1 71 ? 9.861 1.172 -16.833 1.00 93.25 71 PHE A O 1
ATOM 524 N N . GLY A 1 72 ? 8.683 0.251 -15.157 1.00 90.50 72 GLY A N 1
ATOM 525 C CA . GLY A 1 72 ? 9.533 -0.928 -14.982 1.00 90.50 72 GLY A CA 1
ATOM 526 C C . GLY A 1 72 ? 10.982 -0.578 -14.633 1.00 90.50 72 GLY A C 1
ATOM 527 O O . GLY A 1 72 ? 11.901 -1.165 -15.205 1.00 90.50 72 GLY A O 1
ATOM 528 N N . LEU A 1 73 ? 11.178 0.414 -13.757 1.00 91.75 73 LEU A N 1
ATOM 529 C CA . LEU A 1 73 ? 12.503 0.925 -13.395 1.00 91.75 73 LEU A CA 1
ATOM 530 C C . LEU A 1 73 ? 13.277 -0.089 -12.552 1.00 91.75 73 LEU A C 1
ATOM 532 O O . LEU A 1 73 ? 12.734 -0.704 -11.633 1.00 91.75 73 LEU A O 1
ATOM 536 N N . LYS A 1 74 ? 14.581 -0.197 -12.808 1.00 88.38 74 LYS A N 1
ATOM 537 C CA . LYS A 1 74 ? 15.494 -1.031 -12.024 1.00 88.38 74 LYS A CA 1
ATOM 538 C C . LYS A 1 74 ? 16.207 -0.180 -10.984 1.00 88.38 74 LYS A C 1
ATOM 540 O O . LYS A 1 74 ? 17.148 0.546 -11.297 1.00 88.38 74 LYS A O 1
ATOM 545 N N . LEU A 1 75 ? 15.762 -0.285 -9.738 1.00 86.06 75 LEU A N 1
ATOM 546 C CA . LEU A 1 75 ? 16.426 0.354 -8.605 1.00 86.06 75 LEU A CA 1
ATOM 547 C C . LEU A 1 75 ? 17.715 -0.406 -8.253 1.00 86.06 75 LEU A C 1
ATOM 549 O O . LEU A 1 75 ? 17.732 -1.635 -8.234 1.00 86.06 75 LEU A O 1
ATOM 553 N N . ALA A 1 76 ? 18.788 0.321 -7.930 1.00 76.44 76 ALA A N 1
ATOM 554 C CA . ALA A 1 76 ? 20.079 -0.268 -7.546 1.00 76.44 76 ALA A CA 1
ATOM 555 C C . ALA A 1 76 ? 20.038 -1.027 -6.200 1.00 76.44 76 ALA A C 1
ATOM 557 O O . ALA A 1 76 ? 20.952 -1.782 -5.877 1.00 76.44 76 ALA A O 1
ATOM 558 N N . GLY A 1 77 ? 18.978 -0.837 -5.411 1.00 78.75 77 GLY A N 1
ATOM 559 C CA . GLY A 1 77 ? 18.782 -1.473 -4.114 1.00 78.75 77 GLY A CA 1
ATOM 560 C C . GLY A 1 77 ? 17.305 -1.609 -3.757 1.00 78.75 77 GLY A C 1
ATOM 561 O O . GLY A 1 77 ? 16.423 -1.458 -4.603 1.00 78.75 77 GLY A O 1
ATOM 562 N N . ARG A 1 78 ? 17.026 -1.900 -2.481 1.00 75.94 78 ARG A N 1
ATOM 563 C CA . ARG A 1 78 ? 15.646 -1.952 -1.977 1.00 75.94 78 ARG A CA 1
ATOM 564 C C . ARG A 1 78 ? 14.983 -0.587 -2.124 1.00 75.94 78 ARG A C 1
ATOM 566 O O . ARG A 1 78 ? 15.598 0.432 -1.819 1.00 75.94 78 ARG A O 1
ATOM 573 N N . GLU A 1 79 ? 13.720 -0.592 -2.539 1.00 78.56 79 GLU A N 1
ATOM 574 C CA . GLU A 1 79 ? 12.923 0.628 -2.623 1.00 78.56 79 GLU A CA 1
ATOM 575 C C . GLU A 1 79 ? 12.862 1.308 -1.242 1.00 78.56 79 GLU A C 1
ATOM 577 O O . GLU A 1 79 ? 12.434 0.676 -0.268 1.00 78.56 79 GLU A O 1
ATOM 582 N N . PRO A 1 80 ? 13.298 2.576 -1.120 1.00 80.88 80 PRO A N 1
ATOM 583 C CA . PRO A 1 80 ? 13.252 3.278 0.153 1.00 80.88 80 PRO A CA 1
ATOM 584 C C . PRO A 1 80 ? 11.813 3.431 0.655 1.00 80.88 80 PRO A C 1
ATOM 586 O O . PRO A 1 80 ? 10.909 3.775 -0.105 1.00 80.88 80 PRO A O 1
ATOM 589 N N . GLY A 1 81 ? 11.597 3.225 1.955 1.00 73.44 81 GLY A N 1
ATOM 590 C CA . GLY A 1 81 ? 10.294 3.459 2.585 1.00 73.44 81 GLY A CA 1
ATOM 591 C C . GLY A 1 81 ? 9.872 4.939 2.569 1.00 73.44 81 GLY A C 1
ATOM 592 O O . GLY A 1 81 ? 8.770 5.243 2.110 1.00 73.44 81 GLY A O 1
ATOM 593 N N . PRO A 1 82 ? 10.723 5.876 3.041 1.00 81.75 82 PRO A N 1
ATOM 594 C CA . PRO A 1 82 ? 10.391 7.299 3.069 1.00 81.75 82 PRO A CA 1
ATOM 595 C C . PRO A 1 82 ? 10.287 7.926 1.669 1.00 81.75 82 PRO A C 1
ATOM 597 O O . PRO A 1 82 ? 11.042 7.584 0.760 1.00 81.75 82 PRO A O 1
ATOM 600 N N . LEU A 1 83 ? 9.383 8.902 1.519 1.00 85.06 83 LEU A N 1
ATOM 601 C CA . LEU A 1 83 ? 9.037 9.507 0.225 1.00 85.06 83 LEU A CA 1
ATOM 602 C C . LEU A 1 83 ? 10.221 10.209 -0.459 1.00 85.06 83 LEU A C 1
ATOM 604 O O . LEU A 1 83 ? 10.456 9.993 -1.642 1.00 85.06 83 LEU A O 1
ATOM 608 N N . VAL A 1 84 ? 10.972 11.042 0.267 1.00 89.62 84 VAL A N 1
ATOM 609 C CA . VAL A 1 84 ? 12.049 11.853 -0.333 1.00 89.62 84 VAL A CA 1
ATOM 610 C C . VAL A 1 84 ? 13.180 10.979 -0.904 1.00 89.62 84 VAL A C 1
ATOM 612 O O . VAL A 1 84 ? 13.465 11.110 -2.094 1.00 89.62 84 VAL A O 1
ATOM 615 N N . PRO A 1 85 ? 13.772 10.031 -0.147 1.00 89.00 85 PRO A N 1
ATOM 616 C CA . PRO A 1 85 ? 14.749 9.090 -0.698 1.00 89.00 85 PRO A CA 1
ATOM 617 C C . PRO A 1 85 ? 14.202 8.250 -1.856 1.00 89.00 85 PRO A C 1
ATOM 619 O O . PRO A 1 85 ? 14.931 7.964 -2.800 1.00 89.00 85 PRO A O 1
ATOM 622 N N . LYS A 1 86 ? 12.915 7.874 -1.815 1.00 87.69 86 LYS A N 1
ATOM 623 C CA . LYS A 1 86 ? 12.268 7.133 -2.904 1.00 87.69 86 LYS A CA 1
ATOM 624 C C . LYS A 1 86 ? 12.240 7.941 -4.201 1.00 87.69 86 LYS A C 1
ATOM 626 O O . LYS A 1 86 ? 12.602 7.411 -5.244 1.00 87.69 86 LYS A O 1
ATOM 631 N N . LEU A 1 87 ? 11.847 9.213 -4.146 1.00 91.00 87 LEU A N 1
ATOM 632 C CA . LEU A 1 87 ? 11.806 10.078 -5.330 1.00 91.00 87 LEU A CA 1
ATOM 633 C C . LEU A 1 87 ? 13.197 10.294 -5.938 1.00 91.00 87 LEU A C 1
ATOM 635 O O . LEU A 1 87 ? 13.326 10.304 -7.160 1.00 91.00 87 LEU A O 1
ATOM 639 N N . ILE A 1 88 ? 14.231 10.407 -5.100 1.00 91.38 88 ILE A N 1
ATOM 640 C CA . ILE A 1 88 ? 15.626 10.488 -5.555 1.00 91.38 88 ILE A CA 1
ATOM 641 C C . ILE A 1 88 ? 16.019 9.196 -6.280 1.00 91.38 88 ILE A C 1
ATOM 643 O O . ILE A 1 88 ? 16.461 9.256 -7.423 1.00 91.38 88 ILE A O 1
ATOM 647 N N . ALA A 1 89 ? 15.763 8.032 -5.674 1.00 90.31 89 ALA A N 1
ATOM 648 C CA . ALA A 1 89 ? 16.075 6.734 -6.275 1.00 90.31 89 ALA A CA 1
ATOM 649 C C . ALA A 1 89 ? 15.329 6.495 -7.603 1.00 90.31 89 ALA A C 1
ATOM 651 O O . ALA A 1 89 ? 15.891 5.943 -8.547 1.00 90.31 89 ALA A O 1
ATOM 652 N N . VAL A 1 90 ? 14.072 6.941 -7.703 1.00 90.88 90 VAL A N 1
ATOM 653 C CA . VAL A 1 90 ? 13.297 6.922 -8.954 1.00 90.88 90 VAL A CA 1
ATOM 654 C C . VAL A 1 90 ? 13.938 7.822 -10.013 1.00 90.88 90 VAL A C 1
ATOM 656 O O . VAL A 1 90 ? 14.035 7.419 -11.170 1.00 90.88 90 VAL A O 1
ATOM 659 N N . GLY A 1 91 ? 14.393 9.017 -9.628 1.00 90.81 91 GLY A N 1
ATOM 660 C CA . GLY A 1 91 ? 15.089 9.944 -10.521 1.00 90.81 91 GLY A CA 1
ATOM 661 C C . GLY A 1 91 ? 16.409 9.379 -11.047 1.00 90.81 91 GLY A C 1
ATOM 662 O O . GLY A 1 91 ? 16.673 9.450 -12.244 1.00 90.81 91 GLY A O 1
ATOM 663 N N . GLU A 1 92 ? 17.203 8.751 -10.182 1.00 91.81 92 GLU A N 1
ATOM 664 C CA . GLU A 1 92 ? 18.451 8.077 -10.564 1.00 91.81 92 GLU A CA 1
ATOM 665 C C . GLU A 1 92 ? 18.199 6.883 -11.497 1.00 91.81 92 GLU A C 1
ATOM 667 O O . GLU A 1 92 ? 18.943 6.661 -12.453 1.00 91.81 92 GLU A O 1
ATOM 672 N N . ALA A 1 93 ? 17.114 6.138 -11.270 1.00 91.88 93 ALA A N 1
ATOM 673 C CA . ALA A 1 93 ? 16.737 4.992 -12.091 1.00 91.88 93 ALA A CA 1
ATOM 674 C C . ALA A 1 93 ? 15.993 5.366 -13.385 1.00 91.88 93 ALA A C 1
ATOM 676 O O . ALA A 1 93 ? 15.693 4.473 -14.180 1.00 91.88 93 ALA A O 1
ATOM 677 N N . ALA A 1 94 ? 15.719 6.649 -13.647 1.00 89.88 94 ALA A N 1
ATOM 678 C CA . ALA A 1 94 ? 14.924 7.097 -14.795 1.00 89.88 94 ALA A CA 1
ATOM 679 C C . ALA A 1 94 ? 15.501 6.671 -16.160 1.00 89.88 94 ALA A C 1
ATOM 681 O O . ALA A 1 94 ? 14.759 6.549 -17.129 1.00 89.88 94 ALA A O 1
ATOM 682 N N . GLY A 1 95 ? 16.806 6.390 -16.253 1.00 90.38 95 GLY A N 1
ATOM 683 C CA . GLY A 1 95 ? 17.433 5.858 -17.470 1.00 90.38 95 GLY A CA 1
ATOM 684 C C . GLY A 1 95 ? 17.140 4.376 -17.756 1.00 90.38 95 GLY A C 1
ATOM 685 O O . GLY A 1 95 ? 17.485 3.884 -18.825 1.00 90.38 95 GLY A O 1
ATOM 686 N N . THR A 1 96 ? 16.513 3.650 -16.825 1.00 92.25 96 THR A N 1
ATOM 687 C CA . THR A 1 96 ? 16.291 2.191 -16.906 1.00 92.25 96 THR A CA 1
ATOM 688 C C . THR A 1 96 ? 14.880 1.805 -17.357 1.00 92.25 96 THR A C 1
ATOM 690 O O . THR A 1 96 ? 14.436 0.686 -17.105 1.00 92.25 96 THR A O 1
ATOM 693 N N . ILE A 1 97 ? 14.169 2.725 -18.017 1.00 93.69 97 ILE A N 1
ATOM 694 C CA . ILE A 1 97 ? 12.780 2.526 -18.451 1.00 93.69 97 ILE A CA 1
ATOM 695 C C . ILE A 1 97 ? 12.645 1.265 -19.306 1.00 93.69 97 ILE A C 1
ATOM 697 O O . ILE A 1 97 ? 13.348 1.069 -20.299 1.00 93.69 97 ILE A O 1
ATOM 701 N N . ASN A 1 98 ? 11.666 0.443 -18.946 1.00 94.00 98 ASN A N 1
ATOM 702 C CA . ASN A 1 98 ? 11.275 -0.733 -19.694 1.00 94.00 98 ASN A CA 1
ATOM 703 C C . ASN A 1 98 ? 9.994 -0.446 -20.485 1.00 94.00 98 ASN A C 1
ATOM 705 O O . ASN A 1 98 ? 8.888 -0.448 -19.941 1.00 94.00 98 ASN A O 1
ATOM 709 N N . LEU A 1 99 ? 10.143 -0.266 -21.800 1.00 94.38 99 LEU A N 1
ATOM 710 C CA . LEU A 1 99 ? 9.027 0.027 -22.705 1.00 94.38 99 LEU A CA 1
ATOM 711 C C . LEU A 1 99 ? 7.927 -1.041 -22.666 1.00 94.38 99 LEU A C 1
ATOM 713 O O . LEU A 1 99 ? 6.752 -0.709 -22.811 1.00 94.38 99 LEU A O 1
ATOM 717 N N . ALA A 1 100 ? 8.284 -2.308 -22.441 1.00 94.00 100 ALA A N 1
ATOM 718 C CA . ALA A 1 100 ? 7.307 -3.382 -22.335 1.00 94.00 100 ALA A CA 1
ATOM 719 C C . ALA A 1 100 ? 6.456 -3.244 -21.065 1.00 94.00 100 ALA A C 1
ATOM 721 O O . ALA A 1 100 ? 5.233 -3.358 -21.132 1.00 94.00 100 ALA A O 1
ATOM 722 N N . ALA A 1 101 ? 7.082 -2.935 -19.925 1.00 93.38 101 ALA A N 1
ATOM 723 C CA . ALA A 1 101 ? 6.368 -2.678 -18.675 1.00 93.38 101 ALA A CA 1
ATOM 724 C C . ALA A 1 101 ? 5.460 -1.443 -18.795 1.00 93.38 101 ALA A C 1
ATOM 726 O O . ALA A 1 101 ? 4.284 -1.506 -18.438 1.00 93.38 101 ALA A O 1
ATOM 727 N N . THR A 1 102 ? 5.960 -0.359 -19.398 1.00 94.94 102 THR A N 1
ATOM 728 C CA . THR A 1 102 ? 5.167 0.855 -19.648 1.00 94.94 102 THR A CA 1
ATOM 729 C C . THR A 1 102 ? 3.976 0.591 -20.553 1.00 94.94 102 THR A C 1
ATOM 731 O O . THR A 1 102 ? 2.866 1.023 -20.247 1.00 94.94 102 THR A O 1
ATOM 734 N N . PHE A 1 103 ? 4.165 -0.165 -21.634 1.00 95.62 103 PHE A N 1
ATOM 735 C CA . PHE A 1 103 ? 3.072 -0.563 -22.511 1.00 95.62 103 PHE A CA 1
ATOM 736 C C . PHE A 1 103 ? 1.995 -1.352 -21.756 1.00 95.62 103 PHE A C 1
ATOM 738 O O . PHE A 1 103 ? 0.812 -1.036 -21.869 1.00 95.62 103 PHE A O 1
ATOM 745 N N . VAL A 1 104 ? 2.392 -2.330 -20.938 1.00 95.88 104 VAL A N 1
ATOM 746 C CA . VAL A 1 104 ? 1.461 -3.134 -20.131 1.00 95.88 104 VAL A CA 1
ATOM 747 C C . VAL A 1 104 ? 0.723 -2.274 -19.103 1.00 95.88 104 VAL A C 1
ATOM 749 O O . VAL A 1 104 ? -0.490 -2.425 -18.933 1.00 95.88 104 VAL A O 1
ATOM 752 N N . ALA A 1 105 ? 1.411 -1.340 -18.446 1.00 95.50 105 ALA A N 1
ATOM 753 C CA . ALA A 1 105 ? 0.802 -0.423 -17.488 1.00 95.50 105 ALA A CA 1
ATOM 754 C C . ALA A 1 105 ? -0.241 0.486 -18.159 1.00 95.50 105 ALA A C 1
ATOM 756 O O . ALA A 1 105 ? -1.377 0.595 -17.693 1.00 95.50 105 ALA A O 1
ATOM 757 N N . VAL A 1 106 ? 0.113 1.075 -19.303 1.00 96.69 106 VAL A N 1
ATOM 758 C CA . VAL A 1 106 ? -0.778 1.911 -20.115 1.00 96.69 106 VAL A CA 1
ATOM 759 C C . VAL A 1 106 ? -1.990 1.111 -20.599 1.00 96.69 106 VAL A C 1
ATOM 761 O O . VAL A 1 106 ? -3.128 1.547 -20.417 1.00 96.69 106 VAL A O 1
ATOM 764 N N . LEU A 1 107 ? -1.773 -0.092 -21.137 1.00 96.75 107 LEU A N 1
ATOM 765 C CA . LEU A 1 107 ? -2.830 -1.015 -21.554 1.00 96.75 107 LEU A CA 1
ATOM 766 C C . LEU A 1 107 ? -3.791 -1.338 -20.402 1.00 96.75 107 LEU A C 1
ATOM 768 O O . LEU A 1 107 ? -5.011 -1.319 -20.583 1.00 96.75 107 LEU A O 1
ATOM 772 N N . THR A 1 108 ? -3.254 -1.593 -19.210 1.00 96.62 108 THR A N 1
ATOM 773 C CA . THR A 1 108 ? -4.036 -1.880 -18.001 1.00 96.62 108 THR A CA 1
ATOM 774 C C . THR A 1 108 ? -4.905 -0.682 -17.618 1.00 96.62 108 THR A C 1
ATOM 776 O O . THR A 1 108 ? -6.113 -0.836 -17.429 1.00 96.62 108 THR A O 1
ATOM 779 N N . ILE A 1 109 ? -4.331 0.526 -17.574 1.00 96.50 109 ILE A N 1
ATOM 780 C CA . ILE A 1 109 ? -5.057 1.766 -17.254 1.00 96.50 109 ILE A CA 1
ATOM 781 C C . ILE A 1 109 ? -6.175 2.022 -18.269 1.00 96.50 109 ILE A C 1
ATOM 783 O O . ILE A 1 109 ? -7.317 2.266 -17.873 1.00 96.50 109 ILE A O 1
ATOM 787 N N . PHE A 1 110 ? -5.881 1.924 -19.569 1.00 97.25 110 PHE A N 1
ATOM 788 C CA . PHE A 1 110 ? -6.877 2.130 -20.621 1.00 97.25 110 PHE A CA 1
ATOM 789 C C . PHE A 1 110 ? -7.986 1.083 -20.587 1.00 97.25 110 PHE A C 1
ATOM 791 O O . PHE A 1 110 ? -9.152 1.436 -20.760 1.00 97.25 110 PHE A O 1
ATOM 798 N N . THR A 1 111 ? -7.657 -0.179 -20.306 1.00 97.06 111 THR A N 1
ATOM 799 C CA . THR A 1 111 ? -8.660 -1.240 -20.161 1.00 97.06 111 THR A CA 1
ATOM 800 C C . THR A 1 111 ? -9.595 -0.932 -18.996 1.00 97.06 111 THR A C 1
ATOM 802 O O . THR A 1 111 ? -10.813 -0.955 -19.166 1.00 97.06 111 THR A O 1
ATOM 805 N N . ILE A 1 112 ? -9.056 -0.561 -17.829 1.00 96.69 112 ILE A N 1
ATOM 806 C CA . ILE A 1 112 ? -9.868 -0.222 -16.653 1.00 96.69 112 ILE A CA 1
ATOM 807 C C . ILE A 1 112 ? -10.753 1.001 -16.932 1.00 96.69 112 ILE A C 1
ATOM 809 O O . ILE A 1 112 ? -11.960 0.960 -16.680 1.00 96.69 112 ILE A O 1
ATOM 813 N N . ALA A 1 113 ? -10.176 2.083 -17.460 1.00 96.75 113 ALA A N 1
ATOM 814 C CA . ALA A 1 113 ? -10.893 3.328 -17.717 1.00 96.75 113 ALA A CA 1
ATOM 815 C C . ALA A 1 113 ? -11.961 3.171 -18.813 1.00 96.75 113 ALA A C 1
ATOM 817 O O . ALA A 1 113 ? -13.100 3.609 -18.631 1.00 96.75 113 ALA A O 1
ATOM 818 N N . GLY A 1 114 ? -11.622 2.501 -19.918 1.00 96.81 114 GLY A N 1
ATOM 819 C CA . GLY A 1 114 ? -12.536 2.232 -21.027 1.00 96.81 114 GLY A CA 1
ATOM 820 C C . GLY A 1 114 ? -13.706 1.348 -20.604 1.00 96.81 114 GLY A C 1
ATOM 821 O O . GLY A 1 114 ? -14.863 1.674 -20.879 1.00 96.81 114 GLY A O 1
ATOM 822 N N . LEU A 1 115 ? -13.438 0.281 -19.844 1.00 96.19 115 LEU A N 1
ATOM 823 C CA . LEU A 1 115 ? -14.496 -0.605 -19.366 1.00 96.19 115 LEU A CA 1
ATOM 824 C C . LEU A 1 115 ? -15.398 0.089 -18.345 1.00 96.19 115 LEU A C 1
ATOM 826 O O . LEU A 1 115 ? -16.616 -0.009 -18.446 1.00 96.19 115 LEU A O 1
ATOM 830 N N . LYS A 1 116 ? -14.831 0.880 -17.427 1.00 93.62 116 LYS A N 1
ATOM 831 C CA . LYS A 1 116 ? -15.621 1.695 -16.494 1.00 93.62 116 LYS A CA 1
ATOM 832 C C . LYS A 1 116 ? -16.501 2.717 -17.225 1.00 93.62 116 LYS A C 1
ATOM 834 O O . LYS A 1 116 ? -17.594 3.020 -16.751 1.00 93.62 116 LYS A O 1
ATOM 839 N N . ARG A 1 117 ? -16.052 3.242 -18.372 1.00 95.25 117 ARG A N 1
ATOM 840 C CA . ARG A 1 117 ? -16.807 4.221 -19.167 1.00 95.25 117 ARG A CA 1
ATOM 841 C C . ARG A 1 117 ? -17.941 3.593 -19.979 1.00 95.25 117 ARG A C 1
ATOM 843 O O . ARG A 1 117 ? -19.012 4.191 -20.039 1.00 95.25 117 ARG A O 1
ATOM 850 N N . TRP A 1 118 ? -17.716 2.438 -20.608 1.00 96.25 118 TRP A N 1
ATOM 851 C CA . TRP A 1 118 ? -18.679 1.827 -21.540 1.00 96.25 118 TRP A CA 1
ATOM 852 C C . TRP A 1 118 ? -19.484 0.664 -20.952 1.00 96.25 118 TRP A C 1
ATOM 854 O O . TRP A 1 118 ? -20.618 0.431 -21.363 1.00 96.25 118 TRP A O 1
ATOM 864 N N . ARG A 1 119 ? -18.920 -0.081 -19.999 1.00 95.44 119 ARG A N 1
ATOM 865 C CA . ARG A 1 119 ? -19.527 -1.258 -19.357 1.00 95.44 119 ARG A CA 1
ATOM 866 C C . ARG A 1 119 ? -19.247 -1.245 -17.841 1.00 95.44 119 ARG A C 1
ATOM 868 O O . ARG A 1 119 ? -18.562 -2.134 -17.338 1.00 95.44 119 ARG A O 1
ATOM 875 N N . PRO A 1 120 ? -19.788 -0.269 -17.087 1.00 90.88 120 PRO A N 1
ATOM 876 C CA . PRO A 1 120 ? -19.463 -0.067 -15.668 1.00 90.88 120 PRO A CA 1
ATOM 877 C C . PRO A 1 120 ? -19.829 -1.244 -14.750 1.00 90.88 120 PRO A C 1
ATOM 879 O O . PRO A 1 120 ? -19.322 -1.322 -13.637 1.00 90.88 120 PRO A O 1
ATOM 882 N N . THR A 1 121 ? -20.696 -2.157 -15.194 1.00 93.25 121 THR A N 1
ATOM 883 C CA . THR A 1 121 ? -21.087 -3.360 -14.445 1.00 93.25 121 THR A CA 1
ATOM 884 C C . THR A 1 121 ? -20.078 -4.504 -14.552 1.00 93.25 121 THR A C 1
ATOM 886 O O . THR A 1 121 ? -20.190 -5.484 -13.820 1.00 93.25 121 THR A O 1
ATOM 889 N N . TRP A 1 122 ? -19.109 -4.416 -15.466 1.00 95.81 122 TRP A N 1
ATOM 890 C CA . TRP A 1 122 ? -18.127 -5.473 -15.682 1.00 95.81 122 TRP A CA 1
ATOM 891 C C . TRP A 1 122 ? -16.954 -5.358 -14.695 1.00 95.81 122 TRP A C 1
ATOM 893 O O . TRP A 1 122 ? -16.561 -4.245 -14.332 1.00 95.81 122 TRP A O 1
ATOM 903 N N . PRO A 1 123 ? -16.336 -6.484 -14.282 1.00 95.12 123 PRO A N 1
ATOM 904 C CA . PRO A 1 123 ? -15.224 -6.488 -13.334 1.00 95.12 123 PRO A CA 1
ATOM 905 C C . PRO A 1 123 ? -13.920 -6.015 -14.002 1.00 95.12 123 PRO A C 1
ATOM 907 O O . PRO A 1 123 ? -13.034 -6.806 -14.326 1.00 95.12 123 PRO A O 1
ATOM 910 N N . ALA A 1 124 ? -13.798 -4.701 -14.203 1.00 95.44 124 ALA A N 1
ATOM 911 C CA . ALA A 1 124 ? -12.736 -4.078 -14.993 1.00 95.44 124 ALA A CA 1
ATOM 912 C C . ALA A 1 124 ? -11.314 -4.461 -14.557 1.00 95.44 124 ALA A C 1
ATOM 914 O O . ALA A 1 124 ? -10.465 -4.702 -15.410 1.00 95.44 124 ALA A O 1
ATOM 915 N N . MET A 1 125 ? -11.062 -4.575 -13.248 1.00 93.88 125 MET A N 1
ATOM 916 C CA . MET A 1 125 ? -9.746 -4.969 -12.725 1.00 93.88 125 MET A CA 1
ATOM 917 C C . MET A 1 125 ? -9.371 -6.406 -13.108 1.00 93.88 125 MET A C 1
ATOM 919 O O . MET A 1 125 ? -8.252 -6.640 -13.550 1.00 93.88 125 MET A O 1
ATOM 923 N N . LEU A 1 126 ? -10.305 -7.360 -12.989 1.00 95.81 126 LEU A N 1
ATOM 924 C CA . LEU A 1 126 ? -10.052 -8.762 -13.348 1.00 95.81 126 LEU A CA 1
ATOM 925 C C . LEU A 1 126 ? -9.777 -8.906 -14.845 1.00 95.81 126 LEU A C 1
ATOM 927 O O . LEU A 1 126 ? -8.852 -9.609 -15.243 1.00 95.81 126 LEU A O 1
ATOM 931 N N . ILE A 1 127 ? -10.553 -8.197 -15.665 1.00 96.75 127 ILE A N 1
ATOM 932 C CA . ILE A 1 127 ? -10.390 -8.203 -17.120 1.00 96.75 127 ILE A CA 1
ATOM 933 C C . ILE A 1 127 ? -9.045 -7.593 -17.510 1.00 96.75 127 ILE A C 1
ATOM 935 O O . ILE A 1 127 ? -8.337 -8.172 -18.326 1.00 96.75 127 ILE A O 1
ATOM 939 N N . ALA A 1 128 ? -8.662 -6.469 -16.901 1.00 96.56 128 ALA A N 1
ATOM 940 C CA . ALA A 1 128 ? -7.382 -5.830 -17.176 1.00 96.56 128 ALA A CA 1
ATOM 941 C C . ALA A 1 128 ? -6.191 -6.721 -16.790 1.00 96.56 128 ALA A C 1
ATOM 943 O O . ALA A 1 128 ? -5.276 -6.871 -17.592 1.00 96.56 128 ALA A O 1
ATOM 944 N N . ILE A 1 129 ? -6.227 -7.374 -15.620 1.00 95.06 129 ILE A N 1
ATOM 945 C CA . ILE A 1 129 ? -5.178 -8.317 -15.193 1.00 95.06 129 ILE A CA 1
ATOM 946 C C . ILE A 1 129 ? -5.091 -9.508 -16.152 1.00 95.06 129 ILE A C 1
ATOM 948 O O . ILE A 1 129 ? -3.992 -9.879 -16.568 1.00 95.06 129 ILE A O 1
ATOM 952 N N . GLY A 1 130 ? -6.229 -10.102 -16.521 1.00 96.12 130 GLY A N 1
ATOM 953 C CA . GLY A 1 130 ? -6.267 -11.236 -17.446 1.00 96.12 130 GLY A CA 1
ATOM 954 C C . GLY A 1 130 ? -5.736 -10.867 -18.831 1.00 96.12 130 GLY A C 1
ATOM 955 O O . GLY A 1 130 ? -4.901 -11.580 -19.382 1.00 96.12 130 GLY A O 1
ATOM 956 N N . LEU A 1 131 ? -6.158 -9.717 -19.358 1.00 96.62 131 LEU A N 1
ATOM 957 C CA . LEU A 1 131 ? -5.718 -9.202 -20.652 1.00 96.62 131 LEU A CA 1
ATOM 958 C C . LEU A 1 131 ? -4.225 -8.854 -20.652 1.00 96.62 131 LEU A C 1
ATOM 960 O O . LEU A 1 131 ? -3.508 -9.286 -21.549 1.00 96.62 131 LEU A O 1
ATOM 964 N N . ALA A 1 132 ? -3.734 -8.140 -19.637 1.00 95.44 132 ALA A N 1
ATOM 965 C CA . ALA A 1 132 ? -2.314 -7.826 -19.491 1.00 95.44 132 ALA A CA 1
ATOM 966 C C . ALA A 1 132 ? -1.462 -9.102 -19.408 1.00 95.44 132 ALA A C 1
ATOM 968 O O . ALA A 1 132 ? -0.460 -9.225 -20.110 1.00 95.44 132 ALA A O 1
ATOM 969 N N . SER A 1 133 ? -1.898 -10.078 -18.605 1.00 94.38 133 SER A N 1
ATOM 970 C CA . SER A 1 133 ? -1.209 -11.366 -18.447 1.00 94.38 133 SER A CA 1
ATOM 971 C C . SER A 1 133 ? -1.158 -12.149 -19.761 1.00 94.38 133 SER A C 1
ATOM 973 O O . SER A 1 133 ? -0.115 -12.697 -20.111 1.00 94.38 133 SER A O 1
ATOM 975 N N . LEU A 1 134 ? -2.263 -12.166 -20.514 1.00 96.19 134 LEU A N 1
ATOM 976 C CA . LEU A 1 134 ? -2.339 -12.817 -21.820 1.00 96.19 134 LEU A CA 1
ATOM 977 C C . LEU A 1 134 ? -1.418 -12.139 -22.840 1.00 96.19 134 LEU A C 1
ATOM 979 O O . LEU A 1 134 ? -0.690 -12.821 -23.552 1.00 96.19 134 LEU A O 1
ATOM 983 N N . VAL A 1 135 ? -1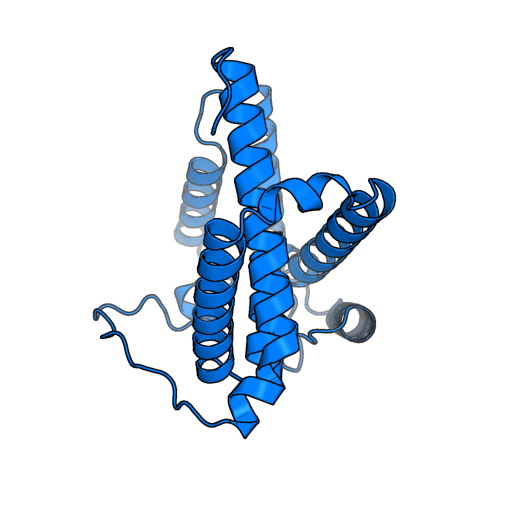.419 -10.806 -22.895 1.00 95.75 135 VAL A N 1
ATOM 984 C CA . VAL A 1 135 ? -0.578 -10.033 -23.819 1.00 95.75 135 VAL A CA 1
ATOM 985 C C . VAL A 1 135 ? 0.905 -10.255 -23.532 1.00 95.75 135 VAL A C 1
ATOM 987 O O . VAL A 1 135 ? 1.664 -10.520 -24.461 1.00 95.75 135 VAL A O 1
ATOM 990 N N . VAL A 1 136 ? 1.316 -10.215 -22.261 1.00 95.19 136 VAL A N 1
ATOM 991 C CA . VAL A 1 136 ? 2.707 -10.499 -21.871 1.00 95.19 136 VAL A CA 1
ATOM 992 C C . VAL A 1 136 ? 3.105 -11.925 -22.252 1.00 95.19 136 VAL A C 1
ATOM 994 O O . VAL A 1 136 ? 4.188 -12.114 -22.801 1.00 95.19 136 VAL A O 1
ATOM 997 N N . ALA A 1 137 ? 2.230 -12.909 -22.020 1.00 93.50 137 ALA A N 1
ATOM 998 C CA . ALA A 1 137 ? 2.498 -14.307 -22.351 1.00 93.50 137 ALA A CA 1
ATOM 999 C C . ALA A 1 137 ? 2.598 -14.551 -23.867 1.00 93.50 137 ALA A C 1
ATOM 1001 O O . ALA A 1 137 ? 3.548 -15.180 -24.325 1.00 93.50 137 ALA A O 1
ATOM 1002 N N . LEU A 1 138 ? 1.647 -14.039 -24.654 1.00 95.38 138 LEU A N 1
ATOM 1003 C CA . LEU A 1 138 ? 1.592 -14.265 -26.102 1.00 95.38 138 LEU A CA 1
ATOM 1004 C C . LEU A 1 138 ? 2.706 -13.538 -26.857 1.00 95.38 138 LEU A C 1
ATOM 1006 O O . LEU A 1 138 ? 3.263 -14.085 -27.803 1.00 95.38 138 LEU A O 1
ATOM 1010 N N . LEU A 1 139 ? 3.034 -12.313 -26.445 1.00 93.81 139 LEU A N 1
ATOM 1011 C CA . LEU A 1 139 ? 4.063 -11.500 -27.095 1.00 93.81 139 LEU A CA 1
ATOM 1012 C C . LEU A 1 139 ? 5.459 -11.710 -26.492 1.00 93.81 139 LEU A C 1
ATOM 1014 O O . LEU A 1 139 ? 6.411 -11.090 -26.956 1.00 93.81 139 LEU A O 1
ATOM 1018 N N . SER A 1 140 ? 5.583 -12.561 -25.462 1.00 91.31 140 SER A N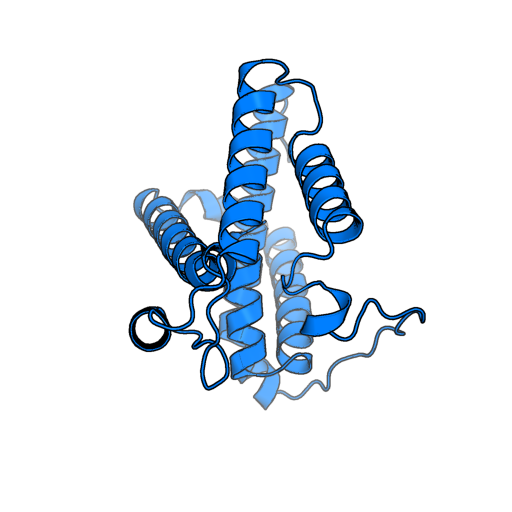 1
ATOM 1019 C CA . SER A 1 140 ? 6.834 -12.811 -24.727 1.00 91.31 140 SER A CA 1
ATOM 1020 C C . SER A 1 140 ? 7.547 -11.515 -24.322 1.00 91.31 140 SER A C 1
ATOM 1022 O O . SER A 1 140 ? 8.758 -11.361 -24.481 1.00 91.31 140 SER A O 1
ATOM 1024 N N . LEU A 1 141 ? 6.765 -10.552 -23.828 1.00 90.88 141 LEU A N 1
ATOM 1025 C CA . LEU A 1 141 ? 7.271 -9.235 -23.460 1.00 90.88 141 LEU A CA 1
ATOM 1026 C C . LEU A 1 141 ? 8.242 -9.344 -22.272 1.00 90.88 141 LEU A C 1
ATOM 1028 O O . LEU A 1 141 ? 7.930 -10.045 -21.306 1.00 90.88 141 LEU A O 1
ATOM 1032 N N . PRO A 1 142 ? 9.373 -8.612 -22.276 1.00 88.75 142 PRO A N 1
ATOM 1033 C CA . PRO A 1 142 ? 10.353 -8.621 -21.190 1.00 88.75 142 PRO A CA 1
ATOM 1034 C C . PRO A 1 142 ? 9.874 -7.791 -19.984 1.00 88.75 142 PRO A C 1
ATOM 1036 O O . PRO A 1 142 ? 10.556 -6.870 -19.544 1.00 88.75 142 PRO A O 1
ATOM 1039 N N . ALA A 1 143 ? 8.680 -8.076 -19.466 1.00 87.94 143 ALA A N 1
ATOM 1040 C CA . ALA A 1 143 ? 8.122 -7.456 -18.269 1.00 87.94 143 ALA A CA 1
ATOM 1041 C C . ALA A 1 143 ? 8.345 -8.355 -17.045 1.00 87.94 143 ALA A C 1
ATOM 1043 O O . ALA A 1 143 ? 8.294 -9.583 -17.141 1.00 87.94 143 ALA A O 1
ATOM 1044 N N . GLU A 1 144 ? 8.580 -7.751 -15.879 1.00 87.25 144 GLU A N 1
ATOM 1045 C CA . GLU A 1 144 ? 8.657 -8.515 -14.635 1.00 87.25 144 GLU A CA 1
ATOM 1046 C C . GLU A 1 144 ? 7.290 -9.114 -14.296 1.00 87.25 144 GLU A C 1
ATOM 1048 O O . GLU A 1 144 ? 6.263 -8.437 -14.313 1.00 87.25 144 GLU A O 1
ATOM 1053 N N . THR A 1 145 ? 7.278 -10.402 -13.966 1.00 88.25 145 THR A N 1
ATOM 1054 C CA . THR A 1 145 ? 6.081 -11.117 -13.525 1.00 88.25 145 THR A CA 1
ATOM 1055 C C . THR A 1 145 ? 6.160 -11.409 -12.031 1.00 88.25 145 THR A C 1
ATOM 1057 O O . THR A 1 145 ? 7.233 -11.371 -11.423 1.00 88.25 145 THR A O 1
ATOM 1060 N N . ILE A 1 146 ? 5.029 -11.793 -11.434 1.00 84.94 146 ILE A N 1
ATOM 1061 C CA . ILE A 1 146 ? 4.996 -12.259 -10.039 1.00 84.94 146 ILE A CA 1
ATOM 1062 C C . ILE A 1 146 ? 5.979 -13.427 -9.832 1.00 84.94 146 ILE A C 1
ATOM 1064 O O . ILE A 1 146 ? 6.660 -13.499 -8.810 1.00 84.94 146 ILE A O 1
ATOM 1068 N N . GLY A 1 147 ? 6.099 -14.311 -10.829 1.00 83.38 147 GLY A N 1
ATOM 1069 C CA . GLY A 1 147 ? 7.028 -15.440 -10.816 1.00 83.38 147 GLY A CA 1
ATOM 1070 C C . GLY A 1 147 ? 8.490 -15.014 -10.739 1.00 83.38 147 GLY A C 1
ATOM 1071 O O . GLY A 1 147 ? 9.231 -15.510 -9.895 1.00 83.38 147 GLY A O 1
ATOM 1072 N N . THR A 1 148 ? 8.896 -14.071 -11.588 1.00 85.88 148 THR A N 1
ATOM 1073 C CA . THR A 1 148 ? 10.294 -13.629 -11.667 1.00 85.88 148 THR A CA 1
ATOM 1074 C C . THR A 1 148 ? 10.684 -12.718 -10.509 1.00 85.88 148 THR A C 1
ATOM 1076 O O . THR A 1 148 ? 11.813 -12.797 -10.039 1.00 85.88 148 THR A O 1
ATOM 1079 N N . ARG A 1 149 ? 9.767 -11.866 -10.032 1.00 82.88 149 ARG A N 1
ATOM 1080 C CA . ARG A 1 149 ? 10.073 -10.857 -9.009 1.00 82.88 149 ARG A CA 1
ATOM 1081 C C . ARG A 1 149 ? 9.938 -11.365 -7.578 1.00 82.88 149 ARG A C 1
ATOM 1083 O O . ARG A 1 149 ? 10.752 -11.018 -6.730 1.00 82.88 149 ARG A O 1
ATOM 1090 N N . PHE A 1 150 ? 8.918 -12.177 -7.304 1.00 81.56 150 PHE A N 1
ATOM 1091 C CA . PHE A 1 150 ? 8.602 -12.640 -5.947 1.00 81.56 150 PHE A CA 1
ATOM 1092 C C . PHE A 1 150 ? 8.910 -14.127 -5.724 1.00 81.56 150 PHE A C 1
ATOM 1094 O O . PHE A 1 150 ? 8.583 -14.665 -4.672 1.00 81.56 150 PHE A O 1
ATOM 1101 N N . GLY A 1 151 ? 9.543 -14.802 -6.692 1.00 80.38 151 GLY A N 1
ATOM 1102 C CA . GLY A 1 151 ? 9.872 -16.229 -6.588 1.00 80.38 151 GLY A CA 1
ATOM 1103 C C . GLY A 1 151 ? 8.669 -17.159 -6.784 1.00 80.38 151 GLY A C 1
ATOM 1104 O O . GLY A 1 151 ? 8.729 -18.334 -6.424 1.00 80.38 151 GLY A O 1
ATOM 1105 N N . GLY A 1 152 ? 7.579 -16.650 -7.366 1.00 81.38 152 GLY A N 1
ATOM 1106 C CA . GLY A 1 152 ? 6.345 -17.400 -7.590 1.00 81.38 152 GLY A CA 1
ATOM 1107 C C . GLY A 1 152 ? 5.416 -17.448 -6.380 1.00 81.38 152 GLY A C 1
ATOM 1108 O O . GLY A 1 152 ? 5.624 -16.791 -5.365 1.00 81.38 152 GLY A O 1
ATOM 1109 N N . ILE A 1 153 ? 4.331 -18.209 -6.524 1.00 80.19 153 ILE A N 1
ATOM 1110 C CA . ILE A 1 153 ? 3.327 -18.388 -5.471 1.00 80.19 15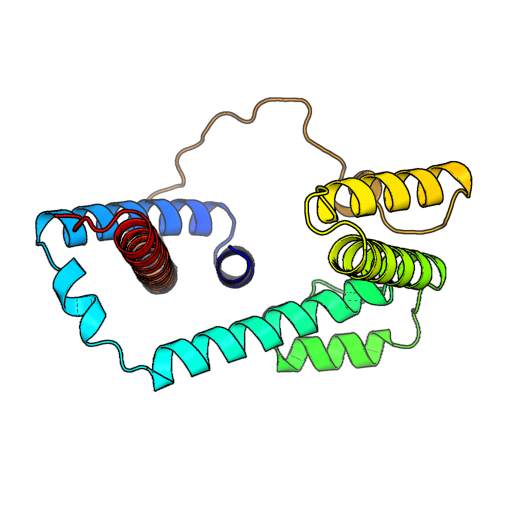3 ILE A CA 1
ATOM 1111 C C . ILE A 1 153 ? 3.646 -19.698 -4.738 1.00 80.19 153 ILE A C 1
ATOM 1113 O O . ILE A 1 153 ? 3.725 -20.742 -5.401 1.00 80.19 153 ILE A O 1
ATOM 1117 N N . PRO A 1 154 ? 3.825 -19.679 -3.402 1.00 80.94 154 PRO A N 1
ATOM 1118 C CA . PRO A 1 154 ? 4.037 -20.891 -2.622 1.00 80.94 154 PRO A CA 1
ATOM 1119 C C . PRO A 1 154 ? 2.923 -21.908 -2.887 1.00 80.94 154 PRO A C 1
ATOM 1121 O O . PRO A 1 154 ? 1.741 -21.585 -2.800 1.00 80.94 154 PRO A O 1
ATOM 1124 N N . ARG A 1 155 ? 3.299 -23.147 -3.219 1.00 83.38 155 ARG A N 1
ATOM 1125 C CA . ARG A 1 155 ? 2.346 -24.248 -3.460 1.00 83.38 155 ARG A CA 1
ATOM 1126 C C . ARG A 1 155 ? 1.980 -25.011 -2.185 1.00 83.38 155 ARG A C 1
ATOM 1128 O O . ARG A 1 155 ? 1.121 -25.886 -2.226 1.00 83.38 155 ARG A O 1
ATOM 1135 N N . SER A 1 156 ? 2.644 -24.703 -1.073 1.00 85.06 156 SER A N 1
ATOM 1136 C CA . SER A 1 156 ? 2.373 -25.268 0.243 1.00 85.06 156 SER A CA 1
ATOM 1137 C C . SER A 1 156 ? 1.641 -24.260 1.120 1.00 85.06 156 SER A C 1
ATOM 1139 O O . SER A 1 156 ? 1.887 -23.054 1.070 1.00 85.06 156 SER A O 1
ATOM 1141 N N . LEU A 1 157 ? 0.738 -24.777 1.948 1.00 80.44 157 LEU A N 1
ATOM 1142 C CA . LEU A 1 157 ? 0.044 -23.983 2.946 1.00 80.44 157 LEU A CA 1
ATOM 1143 C C . LEU A 1 157 ? 1.013 -23.741 4.109 1.00 80.44 157 LEU A C 1
ATOM 1145 O O . LEU A 1 157 ? 1.417 -24.680 4.793 1.00 80.44 157 LEU A O 1
ATOM 1149 N N . GLN A 1 158 ? 1.438 -22.490 4.288 1.00 78.00 158 GLN A N 1
ATOM 1150 C CA . GLN A 1 158 ? 2.294 -22.114 5.410 1.00 78.00 158 GLN A CA 1
ATOM 1151 C C . GLN A 1 158 ? 1.475 -22.203 6.698 1.00 78.00 158 GLN A C 1
ATOM 1153 O O . GLN A 1 158 ? 0.417 -21.583 6.812 1.00 78.00 158 GLN A O 1
ATOM 1158 N N . MET A 1 159 ? 1.937 -23.006 7.657 1.00 83.88 159 MET A N 1
ATOM 1159 C CA . MET A 1 159 ? 1.259 -23.123 8.945 1.00 83.88 159 MET A CA 1
ATOM 1160 C C . MET A 1 159 ? 1.403 -21.808 9.725 1.00 83.88 159 MET A C 1
ATOM 1162 O O . MET A 1 159 ? 2.499 -21.241 9.737 1.00 83.88 159 MET A O 1
ATOM 1166 N N . PRO A 1 160 ? 0.337 -21.317 10.386 1.00 81.00 160 PRO A N 1
ATOM 1167 C CA . PRO A 1 160 ? 0.432 -20.141 11.240 1.00 81.00 160 PRO A CA 1
ATOM 1168 C C . PRO A 1 160 ? 1.490 -20.351 12.327 1.00 81.00 160 PRO A C 1
ATOM 1170 O O . PRO A 1 160 ? 1.408 -21.303 13.102 1.00 81.00 160 PRO A O 1
ATOM 1173 N N . ALA A 1 161 ? 2.472 -19.455 12.385 1.00 82.38 161 ALA A N 1
ATOM 1174 C CA . ALA A 1 161 ? 3.463 -19.409 13.449 1.00 82.38 161 ALA A CA 1
ATOM 1175 C C . ALA A 1 161 ? 3.170 -18.213 14.357 1.00 82.38 161 ALA A C 1
ATOM 1177 O O . ALA A 1 161 ? 2.847 -17.123 13.878 1.00 82.38 161 ALA A O 1
ATOM 1178 N N . LEU A 1 162 ? 3.277 -18.414 15.670 1.00 86.12 162 LEU A N 1
ATOM 1179 C CA . LEU A 1 162 ? 3.198 -17.308 16.617 1.00 86.12 162 LEU A CA 1
ATOM 1180 C C . LEU A 1 162 ? 4.523 -16.535 16.587 1.00 86.12 162 LEU A C 1
ATOM 1182 O O . LEU A 1 162 ? 5.578 -17.160 16.730 1.00 86.12 162 LEU A O 1
ATOM 1186 N N . PRO A 1 163 ? 4.495 -15.201 16.414 1.00 85.19 163 PRO A N 1
ATOM 1187 C CA . PRO A 1 163 ? 5.711 -14.408 16.464 1.00 85.19 163 PRO A CA 1
ATOM 1188 C C . PRO A 1 163 ? 6.302 -14.444 17.882 1.00 85.19 163 PRO A C 1
ATOM 1190 O O . PRO A 1 163 ? 5.557 -14.554 18.862 1.00 85.19 163 PRO A O 1
ATOM 1193 N N . PRO A 1 164 ? 7.631 -14.320 18.028 1.00 85.12 164 PRO A N 1
ATOM 1194 C CA . PRO A 1 164 ? 8.266 -14.248 19.335 1.00 85.12 164 PRO A CA 1
ATOM 1195 C C . PRO A 1 164 ? 7.758 -13.026 20.110 1.00 85.12 164 PRO A C 1
ATOM 1197 O O . PRO A 1 164 ? 7.975 -11.877 19.717 1.00 85.12 164 PRO A O 1
ATOM 1200 N N . VAL A 1 165 ? 7.090 -13.276 21.236 1.00 88.62 165 VAL A N 1
ATOM 1201 C CA . VAL A 1 165 ? 6.571 -12.226 22.115 1.00 88.62 165 VAL A CA 1
ATOM 1202 C C . VAL A 1 165 ? 7.635 -11.877 23.149 1.00 88.62 165 VAL A C 1
ATOM 1204 O O . VAL A 1 165 ? 8.001 -12.693 23.991 1.00 88.62 165 VAL A O 1
ATOM 1207 N N . ASN A 1 166 ? 8.131 -10.645 23.089 1.00 90.94 166 ASN A N 1
ATOM 1208 C CA . ASN A 1 166 ? 9.032 -10.069 24.082 1.00 90.94 166 ASN A CA 1
ATOM 1209 C C . ASN A 1 166 ? 8.573 -8.637 24.365 1.00 90.94 166 ASN A C 1
ATOM 1211 O O . ASN A 1 166 ? 8.218 -7.916 23.433 1.00 90.94 166 ASN A O 1
ATOM 1215 N N . LEU A 1 167 ? 8.613 -8.213 25.628 1.00 91.88 167 LEU A N 1
ATOM 1216 C CA . LEU A 1 167 ? 8.231 -6.867 26.045 1.00 91.88 167 LEU A CA 1
ATOM 1217 C C . LEU A 1 167 ? 8.963 -5.777 25.246 1.00 91.88 167 LEU A C 1
ATOM 1219 O O . LEU A 1 167 ? 8.329 -4.819 24.817 1.00 91.88 167 LEU A O 1
ATOM 1223 N N . GLY A 1 168 ? 10.261 -5.953 24.970 1.00 92.62 168 GLY A N 1
ATOM 1224 C CA . GLY A 1 168 ? 11.016 -5.009 24.135 1.00 92.62 168 GLY A CA 1
ATOM 1225 C C . GLY A 1 168 ? 10.423 -4.877 22.728 1.00 92.62 168 GLY A C 1
ATOM 1226 O O . GLY A 1 168 ? 10.129 -3.777 22.273 1.00 92.62 168 GLY A O 1
ATOM 1227 N N . ARG A 1 169 ? 10.115 -6.011 22.086 1.00 91.06 169 ARG A N 1
ATOM 1228 C CA . ARG A 1 169 ? 9.482 -6.039 20.758 1.00 91.06 169 ARG A CA 1
ATOM 1229 C C . ARG A 1 169 ? 8.078 -5.448 20.772 1.00 91.06 169 ARG A C 1
ATOM 1231 O O . ARG A 1 169 ? 7.713 -4.760 19.828 1.00 91.06 169 ARG A O 1
ATOM 1238 N N . MET A 1 170 ? 7.300 -5.697 21.825 1.00 94.00 170 MET A N 1
ATOM 1239 C CA . MET A 1 170 ? 5.966 -5.110 21.979 1.00 94.00 170 MET A CA 1
ATOM 1240 C C . MET A 1 170 ? 6.029 -3.583 22.036 1.00 94.00 170 MET A C 1
ATOM 1242 O O . MET A 1 170 ? 5.202 -2.922 21.416 1.00 94.00 170 MET A O 1
ATOM 1246 N N . ILE A 1 171 ? 7.017 -3.024 22.741 1.00 94.88 171 ILE A N 1
ATOM 1247 C CA . ILE A 1 171 ? 7.242 -1.575 22.798 1.00 94.88 171 ILE A CA 1
ATOM 1248 C C . ILE A 1 171 ? 7.665 -1.048 21.421 1.00 94.88 171 ILE A C 1
ATOM 1250 O O . ILE A 1 171 ? 7.117 -0.048 20.961 1.00 94.88 171 ILE A O 1
ATOM 1254 N N . ASP A 1 172 ? 8.563 -1.749 20.723 1.00 93.62 172 ASP A N 1
ATOM 1255 C CA . ASP A 1 172 ? 9.039 -1.340 19.396 1.00 93.62 172 ASP A CA 1
ATOM 1256 C C . ASP A 1 172 ? 7.912 -1.253 18.360 1.00 93.62 172 ASP A C 1
ATOM 1258 O O . ASP A 1 172 ? 7.912 -0.351 17.515 1.00 93.62 172 ASP A O 1
ATOM 1262 N N . VAL A 1 173 ? 6.959 -2.190 18.400 1.00 95.38 173 VAL A N 1
ATOM 1263 C CA . VAL A 1 173 ? 5.834 -2.265 17.452 1.00 95.38 173 VAL A CA 1
ATOM 1264 C C . VAL A 1 173 ? 4.591 -1.508 17.917 1.00 95.38 173 VAL A C 1
ATOM 1266 O O . VAL A 1 173 ? 3.631 -1.391 17.157 1.00 95.38 173 VAL A O 1
ATOM 1269 N N . LEU A 1 174 ? 4.594 -0.968 19.138 1.00 95.31 174 LEU A N 1
ATOM 1270 C CA . LEU A 1 174 ? 3.448 -0.274 19.723 1.00 95.31 174 LEU A CA 1
ATOM 1271 C C . LEU A 1 174 ? 2.914 0.874 18.841 1.00 95.31 174 LEU A C 1
ATOM 1273 O O . LEU A 1 174 ? 1.696 0.934 18.657 1.00 95.31 174 LEU A O 1
ATOM 1277 N N . PRO A 1 175 ? 3.757 1.746 18.244 1.00 92.75 175 PRO A N 1
ATOM 1278 C CA . PRO A 1 175 ? 3.268 2.804 17.359 1.00 92.75 175 PRO A CA 1
ATOM 1279 C C . PRO A 1 175 ? 2.533 2.253 16.130 1.00 92.75 175 PRO A C 1
ATOM 1281 O O . PRO A 1 175 ? 1.481 2.772 15.756 1.00 92.75 175 PRO A O 1
ATOM 1284 N N . ASP A 1 176 ? 3.045 1.165 15.546 1.00 92.88 176 ASP A N 1
ATOM 1285 C CA . ASP A 1 176 ? 2.449 0.519 14.373 1.00 92.88 176 ASP A CA 1
ATOM 1286 C C . ASP A 1 176 ? 1.125 -0.158 14.740 1.00 92.88 176 ASP A C 1
ATOM 1288 O O . ASP A 1 176 ? 0.133 -0.013 14.030 1.00 92.88 176 ASP A O 1
ATOM 1292 N N . ALA A 1 177 ? 1.072 -0.836 15.891 1.00 95.00 177 ALA A N 1
ATOM 1293 C CA . ALA A 1 177 ? -0.144 -1.463 16.400 1.00 95.00 177 ALA A CA 1
ATOM 1294 C C . ALA A 1 177 ? -1.263 -0.438 16.650 1.00 95.00 177 ALA A C 1
ATOM 1296 O O . ALA A 1 177 ? -2.420 -0.684 16.303 1.00 95.00 177 ALA A O 1
ATOM 1297 N N . ILE A 1 178 ? -0.929 0.732 17.208 1.00 92.12 178 ILE A N 1
ATOM 1298 C CA . ILE A 1 178 ? -1.882 1.836 17.393 1.00 92.12 178 ILE A CA 1
ATOM 1299 C C . ILE A 1 178 ? -2.347 2.372 16.034 1.00 92.12 178 ILE A C 1
ATOM 1301 O O . ILE A 1 178 ? -3.549 2.544 15.829 1.00 92.12 178 ILE A O 1
ATOM 1305 N N . ALA A 1 179 ? -1.428 2.596 15.089 1.00 88.94 179 ALA A N 1
ATOM 1306 C CA . ALA A 1 179 ? -1.768 3.069 13.748 1.00 88.94 179 ALA A CA 1
ATOM 1307 C C . ALA A 1 179 ? -2.690 2.086 13.004 1.00 88.94 179 ALA A C 1
ATOM 1309 O O . ALA A 1 179 ? -3.695 2.502 12.426 1.00 88.94 179 ALA A O 1
ATOM 1310 N N . PHE A 1 180 ? -2.401 0.782 13.068 1.00 92.12 180 PHE A N 1
ATOM 1311 C CA . PHE A 1 180 ? -3.242 -0.269 12.495 1.00 92.12 180 PHE A CA 1
ATOM 1312 C C . PHE A 1 180 ? -4.616 -0.341 13.160 1.00 92.12 180 PHE A C 1
ATOM 1314 O O . PHE A 1 180 ? -5.617 -0.440 12.451 1.00 92.12 180 PHE A O 1
ATOM 1321 N N . ALA A 1 181 ? -4.687 -0.258 14.493 1.00 91.69 181 ALA A N 1
ATOM 1322 C CA . ALA A 1 181 ? -5.955 -0.269 15.219 1.00 91.69 181 ALA A CA 1
ATOM 1323 C C . ALA A 1 181 ? -6.819 0.945 14.854 1.00 91.69 181 ALA A C 1
ATOM 1325 O O . ALA A 1 181 ? -8.001 0.790 14.560 1.00 91.69 181 ALA A O 1
ATOM 1326 N N . LEU A 1 182 ? -6.238 2.147 14.809 1.00 86.56 182 LEU A N 1
ATOM 1327 C CA . LEU A 1 182 ? -6.959 3.364 14.431 1.00 86.56 182 LEU A CA 1
ATOM 1328 C C . LEU A 1 182 ? -7.446 3.309 12.982 1.00 86.56 182 LEU A C 1
ATOM 1330 O O . LEU A 1 182 ? -8.621 3.567 12.727 1.00 86.56 182 LEU A O 1
ATOM 1334 N N . LEU A 1 183 ? -6.575 2.932 12.041 1.00 87.38 183 LEU A N 1
ATOM 1335 C CA . LEU A 1 183 ? -6.948 2.814 10.633 1.00 87.38 183 LEU A CA 1
ATOM 1336 C C . LEU A 1 183 ? -8.045 1.761 10.432 1.00 87.38 183 LEU A C 1
ATOM 1338 O O . LEU A 1 183 ? -9.032 2.022 9.747 1.00 87.38 183 LEU A O 1
ATOM 1342 N N . GLY A 1 184 ? -7.900 0.597 11.071 1.00 88.81 184 GLY A N 1
ATOM 1343 C CA . GLY A 1 184 ? -8.898 -0.469 11.039 1.00 88.81 184 GLY A CA 1
ATOM 1344 C C . GLY A 1 184 ? -10.242 -0.031 11.625 1.00 88.81 184 GLY A C 1
ATOM 1345 O O . GLY A 1 184 ? -11.283 -0.276 11.018 1.00 88.81 184 GLY A O 1
ATOM 1346 N N . ALA A 1 185 ? -10.230 0.673 12.761 1.00 87.25 185 ALA A N 1
ATOM 1347 C CA . ALA A 1 185 ? -11.444 1.180 13.395 1.00 87.25 185 ALA A CA 1
ATOM 1348 C C . ALA A 1 185 ? -12.163 2.225 12.527 1.00 87.25 185 ALA A C 1
ATOM 1350 O O . ALA A 1 185 ? -13.382 2.156 12.375 1.00 87.25 185 ALA A O 1
ATOM 1351 N N . ILE A 1 186 ? -11.425 3.170 11.931 1.00 82.94 186 ILE A N 1
ATOM 1352 C CA . ILE A 1 186 ? -11.992 4.225 11.077 1.00 82.94 186 ILE A CA 1
ATOM 1353 C C . ILE A 1 186 ? -12.624 3.624 9.817 1.00 82.94 186 ILE A C 1
ATOM 1355 O O . ILE A 1 186 ? -13.772 3.936 9.508 1.00 82.94 186 ILE A O 1
ATOM 1359 N N . GLU A 1 187 ? -11.922 2.736 9.111 1.00 83.44 187 GLU A N 1
ATOM 1360 C CA . GLU A 1 187 ? -12.444 2.091 7.895 1.00 83.44 187 GLU A CA 1
ATOM 1361 C C . GLU A 1 187 ? -13.664 1.209 8.202 1.00 83.44 187 GLU A C 1
ATOM 1363 O O . GLU A 1 187 ? -14.643 1.215 7.449 1.00 83.44 187 GLU A O 1
ATOM 1368 N N . SER A 1 188 ? -13.643 0.490 9.332 1.00 85.75 188 SER A N 1
ATOM 1369 C CA . SER A 1 188 ? -14.781 -0.315 9.783 1.00 85.75 188 SER A CA 1
ATOM 1370 C C . SER A 1 188 ? -16.000 0.553 10.099 1.00 85.75 188 SER A C 1
ATOM 1372 O O . SER A 1 188 ? -17.110 0.210 9.696 1.00 85.75 188 SER A O 1
ATOM 1374 N N . LEU A 1 189 ? -15.816 1.686 10.785 1.00 81.19 189 LEU A N 1
ATOM 1375 C CA . LEU A 1 189 ? -16.908 2.610 11.098 1.00 81.19 189 LEU A CA 1
ATOM 1376 C C . LEU A 1 189 ? -17.451 3.307 9.853 1.00 81.19 189 LEU A C 1
ATOM 1378 O O . LEU A 1 189 ? -18.663 3.401 9.700 1.00 81.19 189 LEU A O 1
ATOM 1382 N N . LEU A 1 190 ? -16.589 3.762 8.941 1.00 77.00 190 LEU A N 1
ATOM 1383 C CA . LEU A 1 190 ? -17.027 4.355 7.675 1.00 77.00 190 LEU A CA 1
ATOM 1384 C C . LEU A 1 190 ? -17.835 3.350 6.849 1.00 77.00 190 LEU A C 1
ATOM 1386 O O . LEU A 1 190 ? -18.889 3.699 6.321 1.00 77.00 190 LEU A O 1
ATOM 1390 N N . SER A 1 191 ? -17.392 2.093 6.802 1.00 83.44 191 SER A N 1
ATOM 1391 C CA . SER A 1 191 ? -18.129 1.016 6.134 1.00 83.44 191 SER A CA 1
ATOM 1392 C C . SER A 1 191 ? -19.493 0.773 6.787 1.00 83.44 191 SER A C 1
ATOM 1394 O O . SER A 1 191 ? -20.492 0.641 6.081 1.00 83.44 191 SER A O 1
ATOM 1396 N N . ALA A 1 192 ? -19.559 0.779 8.122 1.00 82.31 192 ALA A N 1
ATOM 1397 C CA . ALA A 1 192 ? -20.812 0.636 8.861 1.00 82.31 192 ALA A CA 1
ATOM 1398 C C . ALA A 1 192 ? -21.769 1.817 8.621 1.00 82.31 192 ALA A C 1
ATOM 1400 O O . ALA A 1 192 ? -22.948 1.603 8.362 1.00 82.31 192 ALA A O 1
ATOM 1401 N N . VAL A 1 193 ? -21.269 3.056 8.617 1.00 76.38 193 VAL A N 1
ATOM 1402 C CA . VAL A 1 193 ? -22.069 4.265 8.346 1.00 76.38 193 VAL A CA 1
ATOM 1403 C C . VAL A 1 193 ? -22.624 4.269 6.919 1.00 76.38 193 VAL A C 1
ATOM 1405 O O . VAL A 1 193 ? -23.775 4.649 6.706 1.00 76.38 193 VAL A O 1
ATOM 1408 N N . VAL A 1 194 ? -21.841 3.823 5.932 1.00 79.19 194 VAL A N 1
ATOM 1409 C CA . VAL A 1 194 ? -22.320 3.692 4.546 1.00 79.19 194 VAL A CA 1
ATOM 1410 C C . VAL A 1 194 ? -23.384 2.596 4.439 1.00 79.19 194 VAL A C 1
ATOM 1412 O O . VAL A 1 194 ? -24.423 2.817 3.818 1.00 79.19 194 VAL A O 1
ATOM 1415 N N . ALA A 1 195 ? -23.171 1.442 5.078 1.00 82.75 195 ALA A N 1
ATOM 1416 C CA . ALA A 1 195 ? -24.147 0.353 5.102 1.00 82.75 195 ALA A CA 1
ATOM 1417 C C . ALA A 1 195 ? -25.469 0.764 5.782 1.00 82.75 195 ALA A C 1
ATOM 1419 O O . ALA A 1 195 ? -26.555 0.476 5.273 1.00 82.75 195 ALA A O 1
ATOM 1420 N N . ASP A 1 196 ? -25.391 1.497 6.889 1.00 83.50 196 ASP A N 1
ATOM 1421 C CA . ASP A 1 196 ? -26.539 2.105 7.563 1.00 83.50 196 ASP A CA 1
ATOM 1422 C C . ASP A 1 196 ? -27.300 3.067 6.650 1.00 83.50 196 ASP A C 1
ATOM 1424 O O . ASP A 1 196 ? -28.522 2.980 6.526 1.00 83.50 196 ASP A O 1
ATOM 1428 N N . GLY A 1 197 ? -26.575 3.952 5.957 1.00 77.81 197 GLY A N 1
ATOM 1429 C CA . GLY A 1 197 ? -27.154 4.911 5.017 1.00 77.81 197 GLY A CA 1
ATOM 1430 C C . GLY A 1 197 ? -27.894 4.241 3.857 1.00 77.81 197 GLY A C 1
ATOM 1431 O O . GLY A 1 197 ? -28.950 4.716 3.449 1.00 77.81 197 GLY A O 1
ATOM 1432 N N . MET A 1 198 ? -27.387 3.108 3.361 1.00 83.88 198 MET A N 1
ATOM 1433 C CA . MET A 1 198 ? -28.041 2.329 2.303 1.00 83.88 198 MET A CA 1
ATOM 1434 C C . MET A 1 198 ? -29.274 1.558 2.793 1.00 83.88 198 MET A C 1
ATOM 1436 O O . MET A 1 198 ? -30.196 1.323 2.015 1.00 83.88 198 MET A O 1
ATOM 1440 N N . THR A 1 199 ? -29.295 1.140 4.061 1.00 85.00 199 THR A N 1
ATOM 1441 C CA . THR A 1 199 ? -30.363 0.292 4.625 1.00 85.00 199 THR A CA 1
ATOM 1442 C C . THR A 1 199 ? -31.418 1.067 5.417 1.00 85.00 199 THR A C 1
ATOM 1444 O O . THR A 1 199 ? -32.449 0.496 5.775 1.00 85.00 199 THR A O 1
ATOM 1447 N N . GLY A 1 200 ? -31.174 2.347 5.717 1.00 75.81 200 GLY A N 1
ATOM 1448 C CA . GLY A 1 200 ? -32.032 3.172 6.572 1.00 75.81 200 GLY A CA 1
ATOM 1449 C C . GLY A 1 200 ? -32.047 2.736 8.044 1.00 75.81 200 GLY A C 1
ATOM 1450 O O . GLY A 1 200 ? -32.918 3.163 8.801 1.00 75.81 200 GLY A O 1
ATOM 1451 N N . ARG A 1 201 ? -31.118 1.865 8.461 1.00 78.50 201 ARG A N 1
ATOM 1452 C CA . ARG A 1 201 ? -30.992 1.347 9.834 1.00 78.50 201 ARG A CA 1
ATOM 1453 C C . ARG A 1 201 ? -29.777 1.966 10.530 1.00 78.50 201 ARG A C 1
ATOM 1455 O O . ARG A 1 201 ? -28.959 2.605 9.883 1.00 78.50 201 ARG A O 1
ATOM 1462 N N . ARG A 1 202 ? -29.691 1.813 11.858 1.00 66.62 202 ARG A N 1
ATOM 1463 C CA . ARG A 1 202 ? -28.509 2.194 12.648 1.00 66.62 202 ARG A CA 1
ATOM 1464 C C . ARG A 1 202 ? -27.823 0.960 13.227 1.00 66.62 202 ARG A C 1
ATOM 1466 O O . ARG A 1 202 ? -28.493 0.178 13.905 1.00 66.62 202 ARG A O 1
ATOM 1473 N N . HIS A 1 203 ? -26.515 0.826 13.029 1.00 68.62 203 HIS A N 1
ATOM 1474 C CA . HIS A 1 203 ? -25.677 -0.111 13.774 1.00 68.62 203 HIS A CA 1
ATOM 1475 C C . HIS A 1 203 ? -25.601 0.317 15.253 1.00 68.62 203 HIS A C 1
ATOM 1477 O O . HIS A 1 203 ? -25.536 1.509 15.566 1.00 68.62 203 HIS A O 1
ATOM 1483 N N . ARG A 1 204 ? -25.697 -0.656 16.169 1.00 55.72 204 ARG A N 1
ATOM 1484 C CA . ARG A 1 204 ? -25.555 -0.472 17.623 1.00 55.72 204 ARG A CA 1
ATOM 1485 C C . ARG A 1 204 ? -24.190 -0.945 18.089 1.00 55.72 204 ARG A C 1
ATOM 1487 O O . ARG A 1 204 ? -23.742 -1.984 17.560 1.00 55.72 204 ARG A O 1
#